Protein AF-X0YH78-F1 (afdb_monomer)

Secondary structure (DSSP, 8-state):
-TTTTS----BTTB-HHHHHHHHHHHHHHHHH-TTS-HHHHHHHTT--HHHHHHHHHHTT---S--SSHHHHHHHHHHHHHHHHHHHHHHHHHHHHH-HHHHHHSHHHHHHHHHTT--HHHHHHHHHHHHHHHHHHHHHHHHHHHHHHHHHHHHHHHHHHT-HHHHHHHHHHHHHHHHHHHHHHHHTT----HHHHHHHHHHHHHHHHTT-

pLDDT: mean 73.13, std 11.39, range [42.78, 92.56]

Mean predicted aligned error: 20.71 Å

Organism: NCBI:txid412755

Radius of gyration: 50.97 Å; Cα contacts (8 Å, |Δi|>4): 89; chains: 1; bounding box: 98×31×134 Å

Structure (mmCIF, N/CA/C/O backbone):
data_AF-X0YH78-F1
#
_entry.id   AF-X0YH78-F1
#
loop_
_atom_site.group_PDB
_atom_site.id
_atom_site.type_symbol
_atom_site.label_atom_id
_atom_site.label_alt_id
_atom_site.label_comp_id
_atom_site.label_asym_id
_atom_site.label_entity_id
_atom_site.label_seq_id
_atom_site.pdbx_PDB_ins_code
_atom_site.Cartn_x
_atom_site.Cartn_y
_atom_site.Cartn_z
_atom_site.occupancy
_atom_site.B_iso_or_equiv
_atom_site.auth_seq_id
_atom_site.auth_comp_id
_atom_site.auth_asym_id
_atom_site.auth_atom_id
_atom_site.pdbx_PDB_model_num
ATOM 1 N N . GLU A 1 1 ? -34.226 14.273 59.275 1.00 50.06 1 GLU A N 1
ATOM 2 C CA . GLU A 1 1 ? -34.618 15.603 58.755 1.00 50.06 1 GLU A CA 1
ATOM 3 C C . GLU A 1 1 ? -35.779 15.576 57.748 1.00 50.06 1 GLU A C 1
ATOM 5 O O . GLU A 1 1 ? -36.871 15.967 58.132 1.00 50.06 1 GLU A O 1
ATOM 10 N N . LYS A 1 2 ? -35.653 15.067 56.505 1.00 58.66 2 LYS A N 1
ATOM 11 C CA . LYS A 1 2 ? -36.768 15.142 55.514 1.00 58.66 2 LYS A CA 1
ATOM 12 C C . LYS A 1 2 ? -38.053 14.369 55.877 1.00 58.66 2 LYS A C 1
ATOM 14 O O . LYS A 1 2 ? -39.136 14.801 55.500 1.00 58.66 2 LYS A O 1
ATOM 19 N N . LEU A 1 3 ? -37.950 13.253 56.608 1.00 60.12 3 LEU A N 1
ATOM 20 C CA . LEU A 1 3 ? -39.109 12.438 57.021 1.00 60.12 3 LEU A CA 1
ATOM 21 C C . LEU A 1 3 ? -39.974 13.113 58.098 1.00 60.12 3 LEU A C 1
ATOM 23 O O . LEU A 1 3 ? -41.192 12.962 58.091 1.00 60.12 3 LEU A O 1
ATOM 27 N N . GLU A 1 4 ? -39.361 13.880 59.000 1.00 59.28 4 GLU A N 1
ATOM 28 C CA . GLU A 1 4 ? -40.056 14.576 60.096 1.00 59.28 4 GLU A CA 1
ATOM 29 C C . GLU A 1 4 ? -40.786 15.834 59.610 1.00 59.28 4 GLU A C 1
ATOM 31 O O . GLU A 1 4 ? -41.803 16.224 60.184 1.00 59.28 4 GLU A O 1
ATOM 36 N N . ALA A 1 5 ? -40.324 16.411 58.496 1.00 59.06 5 ALA A N 1
ATOM 37 C CA . ALA A 1 5 ? -40.968 17.521 57.797 1.00 59.06 5 ALA A CA 1
ATOM 38 C C . ALA A 1 5 ? -42.234 17.108 57.014 1.00 59.06 5 ALA A C 1
ATOM 40 O O . ALA A 1 5 ? -42.943 17.959 56.472 1.00 59.06 5 ALA A O 1
ATOM 41 N N . LEU A 1 6 ? -42.550 15.809 56.932 1.00 63.22 6 LEU A N 1
ATOM 42 C CA . LEU A 1 6 ? -43.770 15.340 56.281 1.00 63.22 6 LEU A CA 1
ATOM 43 C C . LEU A 1 6 ? -44.978 15.612 57.189 1.00 63.22 6 LEU A C 1
ATOM 45 O O . LEU A 1 6 ? -45.118 15.045 58.272 1.00 63.22 6 LEU A O 1
ATOM 49 N N . ASN A 1 7 ? -45.897 16.462 56.725 1.00 64.19 7 ASN A N 1
ATOM 50 C CA . ASN A 1 7 ? -47.145 16.765 57.429 1.00 64.19 7 ASN A CA 1
ATOM 51 C C . ASN A 1 7 ? -48.152 15.598 57.291 1.00 64.19 7 ASN A C 1
ATOM 53 O O . ASN A 1 7 ? -49.093 15.641 56.494 1.00 64.19 7 ASN A O 1
ATOM 57 N N . LEU A 1 8 ? -47.882 14.492 57.994 1.00 65.75 8 LEU A N 1
ATOM 58 C CA . LEU A 1 8 ? -48.647 13.243 57.934 1.00 65.75 8 LEU A CA 1
ATOM 59 C C . LEU A 1 8 ? -50.043 13.425 58.561 1.00 65.75 8 LEU A C 1
ATOM 61 O O . LEU A 1 8 ? -50.168 13.614 59.770 1.00 65.75 8 LEU A O 1
ATOM 65 N N . LYS A 1 9 ? -51.105 13.325 57.750 1.00 63.78 9 LYS A N 1
ATOM 66 C CA . LYS A 1 9 ? -52.501 13.361 58.229 1.00 63.78 9 LYS A CA 1
ATOM 67 C C . LYS A 1 9 ? -52.860 12.086 59.013 1.00 63.78 9 LYS A C 1
ATOM 69 O O . LYS A 1 9 ? -52.227 11.041 58.830 1.00 63.78 9 LYS A O 1
ATOM 74 N N . LYS A 1 10 ? -53.886 12.143 59.878 1.00 58.00 10 LYS A N 1
ATOM 75 C CA . LYS A 1 10 ? -54.489 10.940 60.493 1.00 58.00 10 LYS A CA 1
ATOM 76 C C . LYS A 1 10 ? -54.983 10.004 59.380 1.00 58.00 10 LYS A C 1
ATOM 78 O O . LYS A 1 10 ? -55.577 10.465 58.414 1.00 58.00 10 LYS A O 1
ATOM 83 N N . SER A 1 11 ? -54.669 8.717 59.489 1.00 63.03 11 SER A N 1
ATOM 84 C CA . SER A 1 11 ? -55.048 7.688 58.512 1.00 63.03 11 SER A CA 1
ATOM 85 C C . SER A 1 11 ? -54.974 6.311 59.162 1.00 63.03 11 SER A C 1
ATOM 87 O O . SER A 1 11 ? -54.351 6.163 60.213 1.00 63.03 11 SER A O 1
ATOM 89 N N . GLU A 1 12 ? -55.574 5.325 58.504 1.00 62.84 12 GLU A N 1
ATOM 90 C CA . GLU A 1 12 ? -55.802 3.968 59.019 1.00 62.84 12 GLU A CA 1
ATOM 91 C C . GLU A 1 12 ? -54.522 3.143 59.237 1.00 62.84 12 GLU A C 1
ATOM 93 O O . GLU A 1 12 ? -54.527 2.185 59.997 1.00 62.84 12 GLU A O 1
ATOM 98 N N . TRP A 1 13 ? -53.392 3.531 58.636 1.00 71.19 13 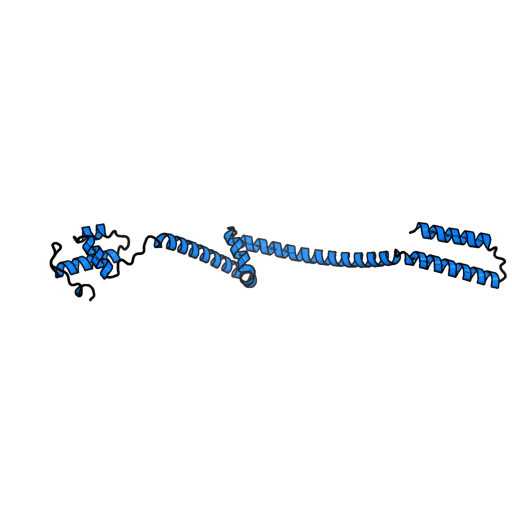TRP A N 1
ATOM 99 C CA . TRP A 1 13 ? -52.148 2.747 58.676 1.00 71.19 13 TRP A CA 1
ATOM 100 C C . TRP A 1 13 ? -51.182 3.100 59.828 1.00 71.19 13 TRP A C 1
ATOM 102 O O . TRP A 1 13 ? -50.058 2.584 59.865 1.00 71.19 13 TRP A O 1
ATOM 112 N N . GLY A 1 14 ? -51.608 3.943 60.782 1.00 68.31 14 GLY A N 1
ATOM 113 C CA . GLY A 1 14 ? -50.912 4.131 62.064 1.00 68.31 14 GLY A CA 1
ATOM 114 C C . GLY A 1 14 ? -51.032 5.519 62.709 1.00 68.31 14 GLY A C 1
ATOM 115 O O . GLY A 1 14 ? -51.695 6.434 62.212 1.00 68.31 14 GLY A O 1
ATOM 116 N N . THR A 1 15 ? -50.330 5.692 63.828 1.00 74.12 15 THR A N 1
ATOM 117 C CA . THR A 1 15 ? -50.052 6.981 64.492 1.00 74.12 15 THR A CA 1
ATOM 118 C C . THR A 1 15 ? -48.883 7.709 63.815 1.00 74.12 15 THR A C 1
ATOM 120 O O . THR A 1 15 ? -48.131 7.116 63.050 1.00 74.12 15 THR A O 1
ATOM 123 N N . LYS A 1 16 ? -48.684 9.011 64.072 1.00 70.00 16 LYS A N 1
ATOM 124 C CA . LYS A 1 16 ? -47.614 9.789 63.409 1.00 70.00 16 LYS A CA 1
ATOM 125 C C . LYS A 1 16 ? -46.219 9.156 63.575 1.00 70.00 16 LYS A C 1
ATOM 127 O O . LYS A 1 16 ? -45.482 9.098 62.599 1.00 70.00 16 LYS A O 1
ATOM 132 N N . ALA A 1 17 ? -45.896 8.646 64.767 1.00 69.31 17 ALA A N 1
ATOM 133 C CA . ALA A 1 17 ? -44.620 7.983 65.050 1.00 69.31 17 ALA A CA 1
ATOM 134 C C . ALA A 1 17 ? -44.455 6.670 64.262 1.00 69.31 17 ALA A C 1
ATOM 136 O O . ALA A 1 17 ? -43.492 6.513 63.517 1.00 69.31 17 ALA A O 1
ATOM 137 N N . THR A 1 18 ? -45.459 5.788 64.314 1.00 78.12 18 THR A N 1
ATOM 138 C CA . THR A 1 18 ? -45.430 4.495 63.601 1.00 78.12 18 THR A CA 1
ATOM 139 C C . THR A 1 18 ? -45.396 4.652 62.078 1.00 78.12 18 THR A C 1
ATOM 141 O O . THR A 1 18 ? -44.804 3.835 61.379 1.00 78.12 18 THR A O 1
ATOM 144 N N . LYS A 1 19 ? -45.966 5.732 61.529 1.00 77.31 19 LYS A N 1
ATOM 145 C CA . LYS A 1 19 ? -45.858 6.046 60.094 1.00 77.31 19 LYS A CA 1
ATOM 146 C C . LYS A 1 19 ? -44.447 6.416 59.665 1.00 77.31 19 LYS A C 1
ATOM 148 O O . LYS A 1 19 ? -44.035 6.041 58.571 1.00 77.31 19 LYS A O 1
ATOM 153 N N . ILE A 1 20 ? -43.736 7.179 60.495 1.00 77.12 20 ILE A N 1
ATOM 154 C CA . ILE A 1 20 ? -42.357 7.588 60.210 1.00 77.12 20 ILE A CA 1
ATOM 155 C C . ILE A 1 20 ? -41.446 6.363 60.239 1.00 77.12 20 ILE A C 1
ATOM 157 O O . ILE A 1 20 ? -40.626 6.216 59.338 1.00 77.12 20 ILE A O 1
ATOM 161 N N . GLU A 1 21 ? -41.636 5.460 61.202 1.00 79.69 21 GLU A N 1
ATOM 162 C CA . GLU A 1 21 ? -40.892 4.196 61.275 1.00 79.69 21 GLU A CA 1
ATOM 163 C C . GLU A 1 21 ? -41.167 3.297 60.070 1.00 79.69 21 GLU A C 1
ATOM 165 O O . GLU A 1 21 ? -40.228 2.877 59.398 1.00 79.69 21 GLU A O 1
ATOM 170 N N . LYS A 1 22 ? -42.441 3.077 59.718 1.00 83.44 22 LYS A N 1
ATOM 171 C CA . LYS A 1 22 ? -42.815 2.282 58.538 1.00 83.44 22 LYS A CA 1
ATOM 172 C C . LYS A 1 22 ? -42.267 2.870 57.235 1.00 83.44 22 LYS A C 1
ATOM 174 O O . LYS A 1 22 ? -41.784 2.129 56.387 1.00 83.44 22 LYS A O 1
ATOM 179 N N . LEU A 1 23 ? -42.314 4.196 57.068 1.00 82.06 23 LEU A N 1
ATOM 180 C CA . LEU A 1 23 ? -41.733 4.865 55.899 1.00 82.06 23 LEU A CA 1
ATOM 181 C C . LEU A 1 23 ? -40.204 4.790 55.894 1.00 82.06 23 LEU A C 1
ATOM 183 O O . LEU A 1 23 ? -39.625 4.634 54.824 1.00 82.06 23 LEU A O 1
ATOM 187 N N . ARG A 1 24 ? -39.545 4.890 57.054 1.00 81.81 24 ARG A N 1
ATOM 188 C CA . ARG A 1 24 ? -38.089 4.733 57.158 1.00 81.81 24 ARG A CA 1
ATOM 189 C C . ARG A 1 24 ? -37.675 3.318 56.757 1.00 81.81 24 ARG A C 1
ATOM 191 O O . ARG A 1 24 ? -36.838 3.190 55.871 1.00 81.81 24 ARG A O 1
ATOM 198 N N . GLY A 1 25 ? -38.331 2.301 57.315 1.00 82.12 25 GLY A N 1
ATOM 199 C CA . GLY A 1 25 ? -38.083 0.899 56.973 1.00 82.12 25 GLY A CA 1
ATOM 200 C C . GLY A 1 25 ? -38.331 0.603 55.494 1.00 82.12 25 GLY A C 1
ATOM 201 O O . GLY A 1 25 ? -37.496 -0.016 54.847 1.00 82.12 25 GLY A O 1
ATOM 202 N N . ALA A 1 26 ? -39.414 1.130 54.913 1.00 83.31 26 ALA A N 1
ATOM 203 C CA . ALA A 1 26 ? -39.688 0.968 53.485 1.00 83.31 26 ALA A CA 1
ATOM 204 C C . ALA A 1 26 ? -38.629 1.638 52.586 1.00 83.31 26 ALA A C 1
ATOM 206 O O . ALA A 1 26 ? -38.323 1.128 51.510 1.00 83.31 26 ALA A O 1
ATOM 207 N N . ILE A 1 27 ? -38.064 2.778 53.005 1.00 80.25 27 ILE A N 1
ATOM 208 C CA . ILE A 1 27 ? -36.995 3.470 52.267 1.00 80.25 27 ILE A CA 1
ATOM 209 C C . ILE A 1 27 ? -35.664 2.724 52.390 1.00 80.25 27 ILE A C 1
ATOM 211 O O . ILE A 1 27 ? -34.946 2.626 51.400 1.00 80.25 27 ILE A O 1
ATOM 215 N N . GLU A 1 28 ? -35.318 2.227 53.577 1.00 79.62 28 GLU A N 1
ATOM 216 C CA . GLU A 1 28 ? -34.109 1.418 53.788 1.00 79.62 28 GLU A CA 1
ATOM 217 C C . GLU A 1 28 ? -34.176 0.124 52.976 1.00 79.62 28 GLU A C 1
ATOM 219 O O . GLU A 1 28 ? -33.271 -0.144 52.190 1.00 79.62 28 GLU A O 1
ATOM 224 N N . TYR A 1 29 ? -35.307 -0.580 53.027 1.00 80.94 29 TYR A N 1
ATOM 225 C CA . TYR A 1 29 ? -35.526 -1.791 52.242 1.00 80.94 29 TYR A CA 1
ATOM 226 C C . TYR A 1 29 ? -35.413 -1.547 50.730 1.00 80.94 29 TYR A C 1
ATOM 228 O O . TYR A 1 29 ? -34.783 -2.323 50.020 1.00 80.94 29 TYR A O 1
ATOM 236 N N . HIS A 1 30 ? -35.959 -0.438 50.222 1.00 78.50 30 HIS A N 1
ATOM 237 C CA . HIS A 1 30 ? -35.821 -0.090 48.805 1.00 78.50 30 HIS A CA 1
ATOM 238 C C . HIS A 1 30 ? -34.384 0.300 48.410 1.00 78.50 30 HIS A C 1
ATOM 240 O O . HIS A 1 30 ? -34.004 0.136 47.256 1.00 78.50 30 HIS A O 1
ATOM 246 N N . LYS A 1 31 ? -33.560 0.805 49.339 1.00 75.81 31 LYS A N 1
ATOM 247 C CA . LYS A 1 31 ? -32.133 1.058 49.072 1.00 75.81 31 LYS A CA 1
ATOM 248 C C . LYS A 1 31 ? -31.316 -0.230 49.012 1.00 75.81 31 LYS A C 1
ATOM 250 O O . LYS A 1 31 ? -30.382 -0.304 48.222 1.00 75.81 31 LYS A O 1
ATOM 255 N N . GLU A 1 32 ? -31.644 -1.204 49.855 1.00 74.50 32 GLU A N 1
ATOM 256 C CA . GLU A 1 32 ? -30.991 -2.519 49.878 1.00 74.50 32 GLU A CA 1
ATOM 257 C C . GLU A 1 32 ? -31.456 -3.408 48.715 1.00 74.50 32 GLU A C 1
ATOM 259 O O . GLU A 1 32 ? -30.680 -4.205 48.188 1.00 74.50 32 GLU A O 1
ATOM 264 N N . HIS A 1 33 ? -32.698 -3.219 48.265 1.00 75.88 33 HIS A N 1
ATOM 265 C CA . HIS A 1 33 ? -33.316 -3.948 47.163 1.00 75.88 33 HIS A CA 1
ATOM 266 C C . HIS A 1 33 ? -33.949 -2.973 46.151 1.00 75.88 33 HIS A C 1
ATOM 268 O O . HIS A 1 33 ? -35.174 -2.797 46.146 1.00 75.88 33 HIS A O 1
ATOM 274 N N . PRO A 1 34 ? -33.140 -2.331 45.283 1.00 68.44 34 PRO A N 1
ATOM 275 C CA . PRO A 1 34 ? -33.638 -1.353 44.311 1.00 68.44 34 PRO A CA 1
ATOM 276 C C . PRO A 1 34 ? -34.631 -1.959 43.307 1.00 68.44 34 PRO A C 1
ATOM 278 O O . PRO A 1 34 ? -35.581 -1.288 42.914 1.00 68.44 34 PRO A O 1
ATOM 281 N N . ASP A 1 35 ? -34.485 -3.250 42.989 1.00 68.44 35 ASP A N 1
ATOM 282 C CA . ASP A 1 35 ? -35.350 -3.975 42.047 1.00 68.44 35 ASP A CA 1
ATOM 283 C C . ASP A 1 35 ? -36.693 -4.430 42.660 1.00 68.44 35 ASP A C 1
ATOM 285 O O . ASP A 1 35 ? -37.550 -4.988 41.968 1.00 68.44 35 ASP A O 1
ATOM 289 N N . ALA A 1 36 ? -36.905 -4.224 43.967 1.00 74.44 36 ALA A N 1
ATOM 290 C CA . ALA A 1 36 ? -38.127 -4.646 44.641 1.00 74.44 36 ALA A CA 1
ATOM 291 C C . ALA A 1 36 ? -39.336 -3.810 44.193 1.00 74.44 36 ALA A C 1
ATOM 293 O O . ALA A 1 36 ? -39.334 -2.575 44.210 1.00 74.44 36 ALA A O 1
ATOM 294 N N . ASN A 1 37 ? -40.424 -4.494 43.836 1.00 81.00 37 ASN A N 1
ATOM 295 C CA . ASN A 1 37 ? -41.641 -3.839 43.380 1.00 81.00 37 ASN A CA 1
ATOM 296 C C . ASN A 1 37 ? -42.293 -3.043 44.524 1.00 81.00 37 ASN A C 1
ATOM 298 O O . ASN A 1 37 ? -42.538 -3.561 45.614 1.00 81.00 37 ASN A O 1
ATOM 302 N N . ILE A 1 38 ? -42.664 -1.788 44.251 1.00 78.75 38 ILE A N 1
ATOM 303 C CA . ILE A 1 38 ? -43.332 -0.886 45.207 1.00 78.75 38 ILE A CA 1
ATOM 304 C C . ILE A 1 38 ? -44.595 -1.529 45.803 1.00 78.75 38 ILE A C 1
ATOM 306 O O . ILE A 1 38 ? -44.935 -1.258 46.954 1.00 78.75 38 ILE A O 1
ATOM 310 N N . LYS A 1 39 ? -45.295 -2.382 45.044 1.00 80.56 39 LYS A N 1
ATOM 311 C CA . LYS A 1 39 ? -46.475 -3.118 45.523 1.00 80.56 39 LYS A CA 1
ATOM 312 C C . LYS A 1 39 ? -46.138 -4.097 46.656 1.00 80.56 39 LYS A C 1
ATOM 314 O O . LYS A 1 39 ? -46.906 -4.206 47.616 1.00 80.56 39 LYS A O 1
ATOM 319 N N . ASP A 1 40 ? -44.996 -4.764 46.565 1.00 82.12 40 ASP A N 1
ATOM 320 C CA . ASP A 1 40 ? -44.570 -5.767 47.540 1.00 82.12 40 ASP A CA 1
ATOM 321 C C . ASP A 1 40 ? -44.055 -5.079 48.809 1.00 82.12 40 ASP A C 1
ATOM 323 O O . ASP A 1 40 ? -44.475 -5.428 49.911 1.00 82.12 40 ASP A O 1
ATOM 327 N N . ILE A 1 41 ? -43.298 -3.986 48.651 1.00 83.62 41 ILE A N 1
ATOM 328 C CA . ILE A 1 41 ? -42.867 -3.120 49.762 1.00 83.62 41 ILE A CA 1
ATOM 329 C C . ILE A 1 41 ? -44.088 -2.536 50.493 1.00 83.62 41 ILE A C 1
ATOM 331 O O . ILE A 1 41 ? -44.176 -2.563 51.720 1.00 83.62 41 ILE A O 1
ATOM 335 N N . ALA A 1 42 ? -45.078 -2.033 49.753 1.00 83.81 42 ALA A N 1
ATOM 336 C CA . ALA A 1 42 ? -46.315 -1.503 50.326 1.00 83.81 42 ALA A CA 1
ATOM 337 C C . ALA A 1 42 ? -47.055 -2.549 51.176 1.00 83.81 42 ALA A C 1
ATOM 339 O O . ALA A 1 42 ? -47.523 -2.239 52.275 1.00 83.81 42 ALA A O 1
ATOM 340 N N . SER A 1 43 ? -47.108 -3.790 50.690 1.00 84.06 43 SER A N 1
ATOM 341 C CA . SER A 1 43 ? -47.752 -4.908 51.384 1.00 84.06 43 SER A CA 1
ATOM 342 C C . SER A 1 43 ? -46.979 -5.317 52.641 1.00 84.06 43 SER A C 1
ATOM 344 O O . SER A 1 43 ? -47.580 -5.476 53.700 1.00 84.06 43 SER A O 1
ATOM 346 N N . GLN A 1 44 ? -45.649 -5.397 52.558 1.00 84.38 44 GLN A N 1
ATOM 347 C CA . GLN A 1 44 ? -44.770 -5.791 53.663 1.00 84.38 44 GLN A CA 1
ATOM 348 C C . GLN A 1 44 ? -44.817 -4.812 54.844 1.00 84.38 44 GLN A C 1
ATOM 350 O O . GLN A 1 44 ? -44.835 -5.230 55.999 1.00 84.38 44 GLN A O 1
ATOM 355 N N . PHE A 1 45 ? -44.879 -3.508 54.567 1.00 84.56 45 PHE A N 1
ATOM 356 C CA . PHE A 1 45 ? -44.911 -2.472 55.607 1.00 84.56 45 PHE A CA 1
ATOM 357 C C . PHE A 1 45 ? -46.338 -2.017 55.975 1.00 84.56 45 PHE A C 1
ATOM 359 O O . PHE A 1 45 ? -46.517 -1.148 56.838 1.00 84.56 45 PHE A O 1
ATOM 366 N N . GLY A 1 46 ? -47.370 -2.595 55.347 1.00 82.31 46 GLY A N 1
ATOM 367 C CA . GLY A 1 46 ? -48.775 -2.262 55.591 1.00 82.31 46 GLY A CA 1
ATOM 368 C C . GLY A 1 46 ? -49.103 -0.797 55.283 1.00 82.31 46 GLY A C 1
ATOM 369 O O . GLY A 1 46 ? -49.818 -0.145 56.048 1.00 82.31 46 GLY A O 1
ATOM 370 N N . ILE A 1 47 ? -48.525 -0.257 54.207 1.00 84.62 47 ILE A N 1
ATOM 371 C CA . ILE A 1 47 ? -48.730 1.118 53.737 1.00 84.62 47 ILE A CA 1
ATOM 372 C C . ILE A 1 47 ? -49.534 1.048 52.434 1.00 84.62 47 ILE A C 1
ATOM 374 O O . ILE A 1 47 ? -49.144 0.310 51.533 1.00 84.62 47 ILE A O 1
ATOM 378 N N . PRO A 1 48 ? -50.610 1.835 52.254 1.00 84.38 48 PRO A N 1
ATOM 379 C CA . PRO A 1 48 ? -51.307 1.884 50.973 1.00 84.38 48 PRO A CA 1
ATOM 380 C C . PRO A 1 48 ? -50.344 2.241 49.832 1.00 84.38 48 PRO A C 1
ATOM 382 O O . PRO A 1 48 ? -49.625 3.238 49.913 1.00 84.38 48 PRO A O 1
ATOM 385 N N . GLN A 1 49 ? -50.348 1.464 48.747 1.00 82.94 49 GLN A N 1
ATOM 386 C CA . GLN A 1 49 ? -49.405 1.617 47.628 1.00 82.94 49 GLN A CA 1
ATOM 387 C C . GLN A 1 49 ? -49.369 3.048 47.063 1.00 82.94 49 GLN A C 1
ATOM 389 O O . GLN A 1 49 ? -48.297 3.601 46.817 1.00 82.94 49 GLN A O 1
ATOM 394 N N . SER A 1 50 ? -50.537 3.678 46.909 1.00 80.44 50 SER A N 1
ATOM 395 C CA . SER A 1 50 ? -50.671 5.068 46.448 1.00 80.44 50 SER A CA 1
ATOM 396 C C . SER A 1 50 ? -49.977 6.066 47.380 1.00 80.44 50 SER A C 1
ATOM 398 O O . SER A 1 50 ? -49.382 7.046 46.933 1.00 80.44 50 SER A O 1
ATOM 400 N N . THR A 1 51 ? -50.009 5.787 48.683 1.00 82.38 51 THR A N 1
ATOM 401 C CA . THR A 1 51 ? -49.381 6.597 49.727 1.00 82.38 51 THR A CA 1
ATOM 402 C C . THR A 1 51 ? -47.868 6.413 49.705 1.00 82.38 51 THR A C 1
ATOM 404 O O . THR A 1 51 ? -47.135 7.402 49.722 1.00 82.38 51 THR A O 1
ATOM 407 N N . LEU A 1 52 ? -47.391 5.169 49.596 1.00 83.62 52 LEU A N 1
ATOM 408 C CA . LEU A 1 52 ? -45.963 4.872 49.498 1.00 83.62 52 LEU A CA 1
ATOM 409 C C . LEU A 1 52 ? -45.342 5.517 48.250 1.00 83.62 52 LEU A C 1
ATOM 411 O O . LEU A 1 52 ? -44.342 6.222 48.355 1.00 83.62 52 LEU A O 1
ATOM 415 N N . SER A 1 53 ? -45.994 5.375 47.092 1.00 82.44 53 SER A N 1
ATOM 416 C CA . SER A 1 53 ? -45.563 5.991 45.832 1.00 82.44 53 SER A CA 1
ATOM 417 C C . SER A 1 53 ? -45.513 7.523 45.920 1.00 82.44 53 SER A C 1
ATOM 419 O O . SER A 1 53 ? -44.528 8.138 45.507 1.00 82.44 53 SER A O 1
ATOM 421 N N . LEU A 1 54 ? -46.517 8.162 46.536 1.00 81.75 54 LEU A N 1
ATOM 422 C CA . LEU A 1 54 ? -46.519 9.611 46.756 1.00 81.75 54 LEU A CA 1
ATOM 423 C C . LEU A 1 54 ? -45.327 10.065 47.612 1.00 81.75 54 LEU A C 1
ATOM 425 O O . LEU A 1 54 ? -44.676 11.058 47.278 1.00 81.75 54 LEU A O 1
ATOM 429 N N . TYR A 1 55 ? -45.039 9.368 48.714 1.00 80.75 55 TYR A N 1
ATOM 430 C CA . TYR A 1 55 ? -43.932 9.732 49.600 1.00 80.75 55 TYR A CA 1
ATOM 431 C C . TYR A 1 55 ? -42.572 9.442 48.974 1.00 80.75 55 TYR A C 1
ATOM 433 O O . TYR A 1 55 ? -41.684 10.285 49.070 1.00 80.75 55 TYR A O 1
ATOM 441 N N . PHE A 1 56 ? -42.419 8.334 48.255 1.00 80.38 56 PHE A N 1
ATOM 442 C CA . PHE A 1 56 ? -41.195 8.039 47.513 1.00 80.38 56 PHE A CA 1
ATOM 443 C C . PHE A 1 56 ? -40.941 9.085 46.418 1.00 80.38 56 PHE A C 1
ATOM 445 O O . PHE A 1 56 ? -39.813 9.551 46.260 1.00 80.38 56 PHE A O 1
ATOM 452 N N . LYS A 1 57 ? -41.989 9.557 45.729 1.00 77.50 57 LYS A N 1
ATOM 453 C CA . LYS A 1 57 ? -41.895 10.672 44.774 1.00 77.50 57 LYS A CA 1
ATOM 454 C C . LYS A 1 57 ? -41.492 11.986 45.453 1.00 77.50 57 LYS A C 1
ATOM 456 O O . LYS A 1 57 ? -40.597 12.670 44.968 1.00 77.50 57 LYS A O 1
ATOM 461 N N . LYS A 1 58 ? -42.098 12.330 46.597 1.00 75.81 58 LYS A N 1
ATOM 462 C CA . LYS A 1 58 ? -41.738 13.532 47.381 1.00 75.81 58 LYS A CA 1
ATOM 463 C C . LYS A 1 58 ? -40.314 13.484 47.936 1.00 75.81 58 LYS A C 1
ATOM 465 O O . LYS A 1 58 ? -39.679 14.524 48.071 1.00 75.81 58 LYS A O 1
ATOM 470 N N . MET A 1 59 ? -39.816 12.290 48.239 1.00 71.81 59 MET A N 1
ATOM 471 C CA . MET A 1 59 ? -38.445 12.057 48.693 1.00 71.81 59 MET A CA 1
ATOM 472 C C . MET A 1 59 ? -37.438 11.985 47.534 1.00 71.81 59 MET A C 1
ATOM 474 O O . MET A 1 59 ? -36.241 11.888 47.788 1.00 71.81 59 MET A O 1
ATOM 478 N N . GLY A 1 60 ? -37.898 12.068 46.277 1.00 66.31 60 GLY A N 1
ATOM 479 C CA . GLY A 1 60 ? -37.050 12.012 45.083 1.00 66.31 60 GLY A CA 1
ATOM 480 C C . GLY A 1 60 ? -36.511 10.617 44.756 1.00 66.31 60 GLY A C 1
ATOM 481 O O . GLY A 1 60 ? -35.583 10.511 43.964 1.00 66.31 60 GLY A O 1
ATOM 482 N N . ILE A 1 61 ? -37.080 9.574 45.363 1.00 71.19 61 ILE A N 1
ATOM 483 C CA . ILE A 1 61 ? -36.686 8.168 45.196 1.00 71.19 61 ILE A CA 1
ATOM 484 C C . ILE A 1 61 ? -37.212 7.635 43.859 1.00 71.19 61 ILE A C 1
ATOM 486 O O . ILE A 1 61 ? -36.489 6.986 43.119 1.00 71.19 61 ILE A O 1
ATOM 490 N N . ILE A 1 62 ? -38.442 8.008 43.488 1.00 61.62 62 ILE A N 1
ATOM 491 C CA . ILE A 1 62 ? -38.995 7.716 42.160 1.00 61.62 62 ILE A CA 1
ATOM 492 C C . ILE A 1 62 ? -38.609 8.869 41.226 1.00 61.62 62 ILE A C 1
ATOM 494 O O . ILE A 1 62 ? -39.424 9.740 40.912 1.00 61.62 62 ILE A O 1
ATOM 498 N N . ARG A 1 63 ? -37.343 8.920 40.806 1.00 45.78 63 ARG A N 1
ATOM 499 C CA . ARG A 1 63 ? -37.002 9.553 39.527 1.00 45.78 63 ARG A CA 1
ATOM 500 C C . ARG A 1 63 ? -37.308 8.515 38.459 1.00 45.78 63 ARG A C 1
ATOM 502 O O . ARG A 1 63 ? -36.782 7.415 38.510 1.00 45.78 63 ARG A O 1
ATOM 509 N N . GLY A 1 64 ? -38.224 8.830 37.548 1.00 45.31 64 GLY A N 1
ATOM 510 C CA . GLY A 1 64 ? -38.573 7.920 36.464 1.00 45.31 64 GLY A CA 1
ATOM 511 C C . GLY A 1 64 ? -37.344 7.594 35.620 1.00 45.31 64 GLY A C 1
ATOM 512 O O . GLY A 1 64 ? -36.915 8.444 34.853 1.00 45.31 64 GLY A O 1
ATOM 513 N N . GLN A 1 65 ? -36.791 6.394 35.790 1.00 48.84 65 GLN A N 1
ATOM 514 C CA . GLN A 1 65 ? -35.806 5.746 34.925 1.00 48.84 65 GLN A CA 1
ATOM 515 C C . GLN A 1 65 ? -35.526 4.352 35.495 1.00 48.84 65 GLN A C 1
ATOM 517 O O . GLN A 1 65 ? -34.935 4.280 36.558 1.00 48.84 65 GLN A O 1
ATOM 522 N N . GLU A 1 66 ? -35.941 3.277 34.806 1.00 42.97 66 GLU A N 1
ATOM 523 C CA . GLU A 1 66 ? -35.274 1.953 34.874 1.00 42.97 66 GLU A CA 1
ATOM 524 C C . GLU A 1 66 ? -35.833 0.917 33.871 1.00 42.97 66 GLU A C 1
ATOM 526 O O . GLU A 1 66 ? -35.929 -0.270 34.140 1.00 42.97 66 GLU A O 1
ATOM 531 N N . LYS A 1 67 ? -36.181 1.342 32.649 1.00 43.56 67 LYS A N 1
ATOM 532 C CA . LYS A 1 67 ? -36.223 0.417 31.491 1.00 43.56 67 LYS A CA 1
ATOM 533 C C . LYS A 1 67 ? -35.145 0.697 30.444 1.00 43.56 67 LYS A C 1
ATOM 535 O O . LYS A 1 67 ? -35.035 -0.026 29.465 1.00 43.56 67 LYS A O 1
ATOM 540 N N . ILE A 1 68 ? -34.332 1.726 30.678 1.00 42.78 68 ILE A N 1
ATOM 541 C CA . ILE A 1 68 ? -33.215 2.124 29.811 1.00 42.78 68 ILE A CA 1
ATOM 542 C C . ILE A 1 68 ? -31.867 1.601 30.376 1.00 42.78 68 ILE A C 1
ATOM 544 O O . ILE A 1 68 ? -30.918 1.395 29.632 1.00 42.78 68 ILE A O 1
ATOM 548 N N . SER A 1 69 ? -31.819 1.243 31.668 1.00 54.09 69 SER A N 1
ATOM 549 C CA . SER A 1 69 ? -30.601 0.889 32.422 1.00 54.09 69 SER A CA 1
ATOM 550 C C . SER A 1 69 ? -29.977 -0.462 32.048 1.00 54.09 69 SER A C 1
ATOM 552 O O . SER A 1 69 ? -28.761 -0.550 31.961 1.00 54.09 69 SER A O 1
ATOM 554 N N . GLU A 1 70 ? -30.751 -1.522 31.793 1.00 51.47 70 GLU A N 1
ATOM 555 C CA . GLU A 1 70 ? -30.153 -2.829 31.465 1.00 51.47 70 GLU A CA 1
ATOM 556 C C . GLU A 1 70 ? -29.592 -2.881 30.048 1.00 51.47 70 GLU A C 1
ATOM 558 O O . GLU A 1 70 ? -28.471 -3.343 29.860 1.00 51.47 70 GLU A O 1
ATOM 563 N N . ALA A 1 71 ? -30.323 -2.356 29.062 1.00 46.56 71 ALA A N 1
ATOM 564 C CA . ALA A 1 71 ? -29.826 -2.280 27.694 1.00 46.56 71 ALA A CA 1
ATOM 565 C C . ALA A 1 71 ? -28.586 -1.377 27.613 1.00 46.56 71 ALA A C 1
ATOM 567 O O . ALA A 1 71 ? -27.584 -1.787 27.037 1.00 46.56 71 ALA A O 1
ATOM 568 N N . GLU A 1 72 ? -28.599 -0.205 28.258 1.00 49.53 72 GLU A N 1
ATOM 569 C CA . GLU A 1 72 ? -27.418 0.663 28.318 1.00 49.53 72 GLU A CA 1
ATOM 570 C C . GLU A 1 72 ? -26.271 0.034 29.109 1.00 49.53 72 GLU A C 1
ATOM 572 O O . GLU A 1 72 ? -25.145 0.097 28.642 1.00 49.53 72 GLU A O 1
ATOM 577 N N . LYS A 1 73 ? -26.511 -0.652 30.235 1.00 56.50 73 LYS A N 1
ATOM 578 C CA . LYS A 1 73 ? -25.449 -1.359 30.977 1.00 56.50 73 LYS A CA 1
ATOM 579 C C . LYS A 1 73 ? -24.871 -2.536 30.196 1.00 56.50 73 LYS A C 1
ATOM 581 O O . LYS A 1 73 ? -23.684 -2.816 30.334 1.00 56.50 73 LYS A O 1
ATOM 586 N N . VAL A 1 74 ? -25.677 -3.243 29.404 1.00 57.12 74 VAL A N 1
ATOM 587 C CA . VAL A 1 74 ? -25.213 -4.332 28.529 1.00 57.12 74 VAL A CA 1
ATOM 588 C C . VAL A 1 74 ? -24.421 -3.763 27.354 1.00 57.12 74 VAL A C 1
ATOM 590 O O . VAL A 1 74 ? -23.335 -4.262 27.075 1.00 57.12 74 VAL A O 1
ATOM 593 N N . ILE A 1 75 ? -24.897 -2.680 26.732 1.00 55.19 75 ILE A N 1
ATOM 594 C CA . ILE A 1 75 ? -24.176 -1.958 25.675 1.00 55.19 75 ILE A CA 1
ATOM 595 C C . ILE A 1 75 ? -22.872 -1.367 26.223 1.00 55.19 75 ILE A C 1
ATOM 597 O O . ILE A 1 75 ? -21.834 -1.486 25.586 1.00 55.19 75 ILE A O 1
ATOM 601 N N . GLU A 1 76 ? -22.881 -0.793 27.424 1.00 55.47 76 GLU A N 1
ATOM 602 C CA . GLU A 1 76 ? -21.709 -0.201 28.068 1.00 55.47 76 GLU A CA 1
ATOM 603 C C . GLU A 1 76 ? -20.711 -1.273 28.519 1.00 55.47 76 GLU A C 1
ATOM 605 O O . GLU A 1 76 ? -19.509 -1.088 28.349 1.00 55.47 76 GLU A O 1
ATOM 610 N N . LYS A 1 77 ? -21.166 -2.421 29.042 1.00 60.38 77 LYS A N 1
ATOM 611 C CA . LYS A 1 77 ? -20.290 -3.568 29.340 1.00 60.38 77 LYS A CA 1
ATOM 612 C C . LYS A 1 77 ? -19.701 -4.179 28.072 1.00 60.38 77 LYS A C 1
ATOM 614 O O . LYS A 1 77 ? -18.522 -4.516 28.084 1.00 60.38 77 LYS A O 1
ATOM 619 N N . ALA A 1 78 ? -20.479 -4.296 26.997 1.00 57.31 78 ALA A N 1
ATOM 620 C CA . ALA A 1 78 ? -19.990 -4.768 25.705 1.00 57.31 78 ALA A CA 1
ATOM 621 C C . ALA A 1 78 ? -18.971 -3.785 25.106 1.00 57.31 78 ALA A C 1
ATOM 623 O O . ALA A 1 78 ? -17.878 -4.197 24.733 1.00 57.31 78 ALA A O 1
ATOM 624 N N . ALA A 1 79 ? -19.265 -2.483 25.130 1.00 59.22 79 ALA A N 1
ATOM 625 C CA . ALA A 1 79 ? -18.362 -1.433 24.666 1.00 59.22 79 ALA A CA 1
ATOM 626 C C . ALA A 1 79 ? -17.078 -1.353 25.507 1.00 59.22 79 ALA A C 1
ATOM 628 O O . ALA A 1 79 ? -15.989 -1.195 24.961 1.00 59.22 79 ALA A O 1
ATOM 629 N N . LYS A 1 80 ? -17.177 -1.507 26.834 1.00 66.44 80 LYS A N 1
ATOM 630 C CA . LYS A 1 80 ? -16.013 -1.599 27.727 1.00 66.44 80 LYS A CA 1
ATOM 631 C C . LYS A 1 80 ? -15.205 -2.868 27.465 1.00 66.44 80 LYS A C 1
ATOM 633 O O . LYS A 1 80 ? -13.985 -2.789 27.431 1.00 66.44 80 LYS A O 1
ATOM 638 N N . GLY A 1 81 ? -15.858 -4.009 27.244 1.00 67.00 81 GLY A N 1
ATOM 639 C CA . GLY A 1 81 ? -15.198 -5.269 26.895 1.00 67.00 81 GLY A CA 1
ATOM 640 C C . GLY A 1 81 ? -14.437 -5.185 25.570 1.00 67.00 81 GLY A C 1
ATOM 641 O O . GLY A 1 81 ? -13.270 -5.563 25.511 1.00 67.00 81 GLY A O 1
ATOM 642 N N . GLU A 1 82 ? -15.051 -4.612 24.533 1.00 64.62 82 GLU A N 1
ATOM 643 C CA . GLU A 1 82 ? -14.387 -4.346 23.251 1.00 64.62 82 GLU A CA 1
ATOM 644 C C . GLU A 1 82 ? -13.229 -3.354 23.399 1.00 64.62 82 GLU A C 1
ATOM 646 O O . GLU A 1 82 ? -12.155 -3.578 22.844 1.00 64.62 82 GLU A O 1
ATOM 651 N N . ALA A 1 83 ? -13.401 -2.281 24.176 1.00 67.19 83 ALA A N 1
ATOM 652 C CA . ALA A 1 83 ? -12.338 -1.310 24.425 1.00 67.19 83 ALA A CA 1
ATOM 653 C C . ALA A 1 83 ? -11.144 -1.927 25.173 1.00 67.19 83 ALA A C 1
ATOM 655 O O . ALA A 1 83 ? -9.999 -1.612 24.851 1.00 67.19 83 ALA A O 1
ATOM 656 N N . ILE A 1 84 ? -11.396 -2.825 26.130 1.00 69.44 84 ILE A N 1
ATOM 657 C CA . ILE A 1 84 ? -10.354 -3.568 26.852 1.00 69.44 84 ILE A CA 1
ATOM 658 C C . ILE A 1 84 ? -9.611 -4.506 25.894 1.00 69.44 84 ILE A C 1
ATOM 660 O O . ILE A 1 84 ? -8.387 -4.448 25.834 1.00 69.44 84 ILE A O 1
ATOM 664 N N . LEU A 1 85 ? -10.326 -5.287 25.077 1.00 68.94 85 LEU A N 1
ATOM 665 C CA . LEU A 1 85 ? -9.726 -6.165 24.061 1.00 68.94 85 LEU A CA 1
ATOM 666 C C . LEU A 1 85 ? -8.878 -5.391 23.042 1.00 68.94 85 LEU A C 1
ATOM 668 O O . LEU A 1 85 ? -7.795 -5.835 22.659 1.00 68.94 85 LEU A O 1
ATOM 672 N N . LEU A 1 86 ? -9.340 -4.213 22.616 1.00 66.69 86 LEU A N 1
ATOM 673 C CA . LEU A 1 86 ? -8.584 -3.328 21.729 1.00 66.69 86 LEU A CA 1
ATOM 674 C C . LEU A 1 86 ? -7.333 -2.761 22.411 1.00 66.69 86 LEU A C 1
ATOM 676 O O . LEU A 1 86 ? -6.273 -2.709 21.786 1.00 66.69 86 LEU A O 1
ATOM 680 N N . ALA A 1 87 ? -7.435 -2.357 23.678 1.00 66.88 87 ALA A N 1
ATOM 681 C CA . ALA A 1 87 ? -6.313 -1.833 24.451 1.00 66.88 87 ALA A CA 1
ATOM 682 C C . ALA A 1 87 ? -5.248 -2.909 24.718 1.00 66.88 87 ALA A C 1
ATOM 684 O O . ALA A 1 87 ? -4.059 -2.655 24.531 1.00 66.88 87 ALA A O 1
ATOM 685 N N . GLU A 1 88 ? -5.661 -4.122 25.085 1.00 68.62 88 GLU A N 1
ATOM 686 C CA . GLU A 1 88 ? -4.773 -5.279 25.235 1.00 68.62 88 GLU A CA 1
ATOM 687 C C . GLU A 1 88 ? -4.127 -5.660 23.900 1.00 68.62 88 GLU A C 1
ATOM 689 O O . GLU A 1 88 ? -2.924 -5.927 23.840 1.00 68.62 88 GLU A O 1
ATOM 694 N N . GLY A 1 89 ? -4.900 -5.617 22.812 1.00 64.69 89 GLY A N 1
ATOM 695 C CA . GLY A 1 89 ? -4.409 -5.862 21.463 1.00 64.69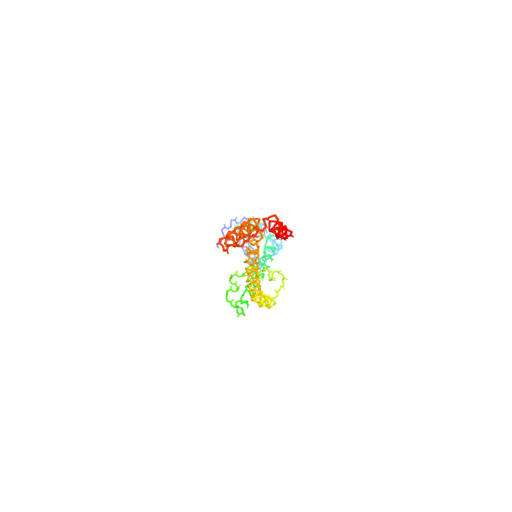 89 GLY A CA 1
ATOM 696 C C . GLY A 1 89 ? -3.312 -4.879 21.047 1.00 64.69 89 GLY A C 1
ATOM 697 O O . GLY A 1 89 ? -2.230 -5.289 20.630 1.00 64.69 89 GLY A O 1
ATOM 698 N N . LEU A 1 90 ? -3.558 -3.579 21.222 1.00 62.59 90 LEU A N 1
ATOM 699 C CA . LEU A 1 90 ? -2.591 -2.515 20.933 1.00 62.59 90 LEU A CA 1
ATOM 700 C C . LEU A 1 90 ? -1.357 -2.584 21.840 1.00 62.59 90 LEU A C 1
ATOM 702 O O . LEU A 1 90 ? -0.239 -2.442 21.347 1.00 62.59 90 LEU A O 1
ATOM 706 N N . SER A 1 91 ? -1.541 -2.847 23.135 1.00 63.38 91 SER A N 1
ATOM 707 C CA . SER A 1 91 ? -0.444 -3.008 24.097 1.00 63.38 91 SER A CA 1
ATOM 708 C C . SER A 1 91 ? 0.475 -4.173 23.712 1.00 63.38 91 SER A C 1
ATOM 710 O O . SER A 1 91 ? 1.694 -4.018 23.654 1.00 63.38 91 SER A O 1
ATOM 712 N N . ASN A 1 92 ? -0.093 -5.319 23.325 1.00 65.12 92 ASN A N 1
ATOM 713 C CA . ASN A 1 92 ? 0.689 -6.469 22.866 1.00 65.12 92 ASN A CA 1
ATOM 714 C C . ASN A 1 92 ? 1.477 -6.179 21.579 1.00 65.12 92 ASN A C 1
ATOM 716 O O . ASN A 1 92 ? 2.607 -6.651 21.437 1.00 65.12 92 ASN A O 1
ATOM 720 N N . ILE A 1 93 ? 0.926 -5.380 20.660 1.00 59.47 93 ILE A N 1
ATOM 721 C CA . ILE A 1 93 ? 1.640 -4.940 19.450 1.00 59.47 93 ILE A CA 1
ATOM 722 C C . ILE A 1 93 ? 2.763 -3.967 19.805 1.00 59.47 93 ILE A C 1
ATOM 724 O O . ILE A 1 93 ? 3.868 -4.117 19.288 1.00 59.47 93 ILE A O 1
ATOM 728 N N . MET A 1 94 ? 2.527 -3.021 20.720 1.00 59.59 94 MET A N 1
ATOM 729 C CA . MET A 1 94 ? 3.573 -2.116 21.212 1.00 59.59 94 MET A CA 1
ATOM 730 C C . MET A 1 94 ? 4.753 -2.886 21.807 1.00 59.59 94 MET A C 1
ATOM 732 O O . MET A 1 94 ? 5.900 -2.576 21.493 1.00 59.59 94 MET A O 1
ATOM 736 N N . VAL A 1 95 ? 4.475 -3.899 22.633 1.00 61.56 95 VAL A N 1
ATOM 737 C CA . VAL A 1 95 ? 5.503 -4.709 23.302 1.00 61.56 95 VAL A CA 1
ATOM 738 C C . VAL A 1 95 ? 6.267 -5.596 22.315 1.00 61.56 95 VAL A C 1
ATOM 740 O O . VAL A 1 95 ? 7.480 -5.734 22.445 1.00 61.56 95 VAL A O 1
ATOM 743 N N . ARG A 1 96 ? 5.591 -6.202 21.328 1.00 59.78 96 ARG A N 1
ATOM 744 C CA . ARG A 1 96 ? 6.215 -7.184 20.419 1.00 59.78 96 ARG A CA 1
ATOM 745 C C . ARG A 1 96 ? 6.784 -6.606 19.128 1.00 59.78 96 ARG A C 1
ATOM 747 O O . ARG A 1 96 ? 7.708 -7.189 18.572 1.00 59.78 96 ARG A O 1
ATOM 754 N N . SER A 1 97 ? 6.224 -5.514 18.624 1.00 57.56 97 SER A N 1
ATOM 755 C CA . SER A 1 97 ? 6.527 -4.984 17.287 1.00 57.56 97 SER A CA 1
ATOM 756 C C . SER A 1 97 ? 6.960 -3.514 17.304 1.00 57.56 97 SER A C 1
ATOM 758 O O . SER A 1 97 ? 7.337 -2.975 16.267 1.00 57.56 97 SER A O 1
ATOM 760 N N . GLY A 1 98 ? 6.977 -2.882 18.481 1.00 59.50 98 GLY A N 1
ATOM 761 C CA . GLY A 1 98 ? 7.439 -1.512 18.686 1.00 59.50 98 GLY A CA 1
ATOM 762 C C . GLY A 1 98 ? 6.310 -0.480 18.673 1.00 59.50 98 GLY A C 1
ATOM 763 O O . GLY A 1 98 ? 5.228 -0.701 18.125 1.00 59.50 98 GLY A O 1
ATOM 764 N N . SER A 1 99 ? 6.569 0.679 19.290 1.00 54.81 99 SER A N 1
ATOM 765 C CA . SER A 1 99 ? 5.564 1.734 19.487 1.00 54.81 99 SER A CA 1
ATOM 766 C C . SER A 1 99 ? 4.994 2.271 18.174 1.00 54.81 99 SER A C 1
ATOM 768 O O . SER A 1 99 ? 3.789 2.487 18.094 1.00 54.81 99 SER A O 1
ATOM 770 N N . ILE A 1 100 ? 5.836 2.403 17.141 1.00 60.59 100 ILE A N 1
ATOM 771 C CA . ILE A 1 100 ? 5.500 3.020 15.849 1.00 60.59 100 ILE A CA 1
ATOM 772 C C . ILE A 1 100 ? 4.332 2.299 15.169 1.00 60.59 100 ILE A C 1
ATOM 774 O O . ILE A 1 100 ? 3.386 2.949 14.727 1.00 60.59 100 ILE A O 1
ATOM 778 N N . ILE A 1 101 ? 4.345 0.960 15.146 1.00 60.31 101 ILE A N 1
ATOM 779 C CA . ILE A 1 101 ? 3.297 0.170 14.484 1.00 60.31 101 ILE A CA 1
ATOM 780 C C . ILE A 1 101 ? 1.945 0.367 15.180 1.00 60.31 101 ILE A C 1
ATOM 782 O O . ILE A 1 101 ? 0.923 0.549 14.520 1.00 60.31 101 ILE A O 1
ATOM 786 N N . ALA A 1 102 ? 1.932 0.387 16.512 1.00 58.44 102 ALA A N 1
ATOM 787 C CA . ALA A 1 102 ? 0.704 0.572 17.278 1.00 58.44 102 ALA A CA 1
ATOM 788 C C . ALA A 1 102 ? 0.150 2.003 17.188 1.00 58.44 102 ALA A C 1
ATOM 790 O O . ALA A 1 102 ? -1.068 2.182 17.204 1.00 58.44 102 ALA A O 1
ATOM 791 N N . THR A 1 103 ? 1.014 3.018 17.088 1.00 60.00 103 THR A N 1
ATOM 792 C CA . THR A 1 103 ? 0.587 4.421 16.993 1.00 60.00 103 THR A CA 1
ATOM 793 C C . THR A 1 103 ? 0.161 4.823 15.589 1.00 60.00 103 THR A C 1
ATOM 795 O O . THR A 1 103 ? -0.890 5.440 15.437 1.00 60.00 103 THR A O 1
ATOM 798 N N . GLU A 1 104 ? 0.930 4.473 14.558 1.00 63.56 104 GLU A N 1
ATOM 799 C CA . GLU A 1 104 ? 0.650 4.919 13.186 1.00 63.56 104 GLU A CA 1
ATOM 800 C C . GLU A 1 104 ? -0.414 4.058 12.499 1.00 63.56 104 GLU A C 1
ATOM 802 O O . GLU A 1 104 ? -1.204 4.564 11.703 1.00 63.56 104 GLU A O 1
ATOM 807 N N . PHE A 1 105 ? -0.501 2.771 12.848 1.00 66.31 105 PHE A N 1
ATOM 808 C CA . PHE A 1 105 ? -1.415 1.819 12.209 1.00 66.31 105 PHE A CA 1
ATOM 809 C C . PHE A 1 105 ? -2.537 1.338 13.138 1.00 66.31 105 PHE A C 1
ATOM 811 O O . PHE A 1 105 ? -3.168 0.315 12.868 1.00 66.31 105 PHE A O 1
ATOM 818 N N . SER A 1 106 ? -2.852 2.100 14.194 1.00 67.00 106 SER A N 1
ATOM 819 C CA . SER A 1 106 ? -3.966 1.818 15.117 1.00 67.00 106 SER A CA 1
ATOM 820 C C . SER A 1 106 ? -5.293 1.470 14.411 1.00 67.00 106 SER A C 1
ATOM 822 O O . SER A 1 106 ? -5.917 0.478 14.793 1.00 67.00 106 SER A O 1
ATOM 824 N N . PRO A 1 107 ? -5.716 2.159 13.325 1.00 74.19 107 PRO A N 1
ATOM 825 C CA . PRO A 1 107 ? -6.942 1.796 12.603 1.00 74.19 107 PRO A CA 1
ATOM 826 C C . PRO A 1 107 ? -6.898 0.394 11.977 1.00 74.19 107 PRO A C 1
ATOM 828 O O . PRO A 1 107 ? -7.903 -0.313 11.932 1.00 74.19 107 PRO A O 1
ATOM 831 N N . LEU A 1 108 ? -5.720 -0.021 11.509 1.00 70.31 108 LEU A N 1
ATOM 832 C CA . LEU A 1 108 ? -5.489 -1.302 10.842 1.00 70.31 108 LEU A CA 1
ATOM 833 C C . LEU A 1 108 ? -5.483 -2.450 11.861 1.00 70.31 108 LEU A C 1
ATOM 835 O O . LEU A 1 108 ? -6.070 -3.505 11.622 1.00 70.31 108 LEU A O 1
ATOM 839 N N . VAL A 1 109 ? -4.914 -2.196 13.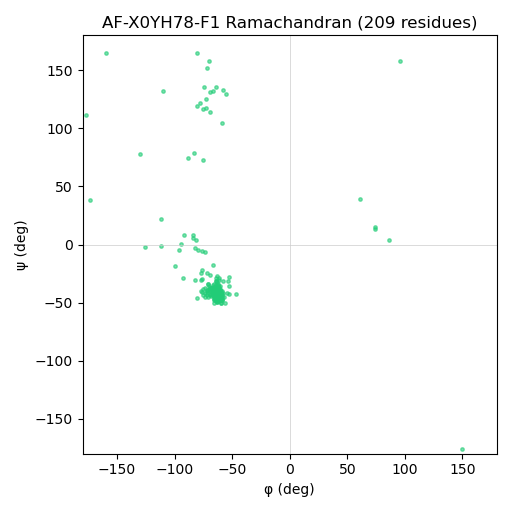042 1.00 69.69 109 VAL A N 1
ATOM 840 C CA . VAL A 1 109 ? -4.983 -3.089 14.206 1.00 69.69 109 VAL A CA 1
ATOM 841 C C . VAL A 1 109 ? -6.426 -3.270 14.674 1.00 69.69 109 VAL A C 1
ATOM 843 O O . VAL A 1 109 ? -6.882 -4.396 14.860 1.00 69.69 109 VAL A O 1
ATOM 846 N N . GLN A 1 110 ? -7.174 -2.175 14.823 1.00 69.50 110 GLN A N 1
ATOM 847 C CA . GLN A 1 110 ? -8.582 -2.222 15.225 1.00 69.50 110 GLN A CA 1
ATOM 848 C C . GLN A 1 110 ? -9.434 -3.013 14.226 1.00 69.50 110 GLN A C 1
ATOM 850 O O . GLN A 1 110 ? -10.310 -3.776 14.630 1.00 69.50 110 GLN A O 1
ATOM 855 N N . TYR A 1 111 ? -9.168 -2.867 12.927 1.00 76.12 111 TYR A N 1
ATOM 856 C CA . TYR A 1 111 ? -9.823 -3.657 11.887 1.00 76.12 111 TYR A CA 1
ATOM 857 C C . TYR A 1 111 ? -9.503 -5.154 12.008 1.00 76.12 111 TYR A C 1
ATOM 859 O O . TYR A 1 111 ? -10.414 -5.978 11.958 1.00 76.12 111 TYR A O 1
ATOM 867 N N . ALA A 1 112 ? -8.236 -5.514 12.233 1.00 72.25 112 ALA A N 1
ATOM 868 C CA . ALA A 1 112 ? -7.822 -6.906 12.401 1.00 72.25 112 ALA A CA 1
ATOM 869 C C . ALA A 1 112 ? -8.458 -7.562 13.640 1.00 72.25 112 ALA A C 1
ATOM 871 O O . ALA A 1 112 ? -8.951 -8.688 13.554 1.00 72.25 112 ALA A O 1
ATOM 872 N N . ILE A 1 113 ? -8.528 -6.837 14.762 1.00 71.62 113 ILE A N 1
ATOM 873 C CA . ILE A 1 113 ? -9.179 -7.314 15.991 1.00 71.62 113 ILE A CA 1
ATOM 874 C C . ILE A 1 113 ? -10.687 -7.499 15.770 1.00 71.62 113 ILE A C 1
ATOM 876 O O . ILE A 1 113 ? -11.242 -8.518 16.176 1.00 71.62 113 ILE A O 1
ATOM 880 N N . LYS A 1 114 ? -11.352 -6.583 15.050 1.00 76.69 114 LYS A N 1
ATOM 881 C CA . LYS A 1 114 ? -12.774 -6.725 14.677 1.00 76.69 114 LYS A CA 1
ATOM 882 C C . LYS A 1 114 ? -13.053 -7.929 13.779 1.00 76.69 114 LYS A C 1
ATOM 884 O O . LYS A 1 114 ? -14.154 -8.466 13.812 1.00 76.69 114 LYS A O 1
ATOM 889 N N . GLN A 1 115 ? -12.074 -8.369 12.994 1.00 77.12 115 GLN A N 1
ATOM 890 C CA . GLN A 1 115 ? -12.164 -9.603 12.209 1.00 77.12 115 GLN A CA 1
ATOM 891 C C . GLN A 1 115 ? -11.855 -10.872 13.019 1.00 77.12 115 GLN A C 1
ATOM 893 O O . GLN A 1 115 ? -11.821 -11.962 12.453 1.00 77.12 115 GLN A O 1
ATOM 898 N N . GLY A 1 116 ? -11.615 -10.755 14.329 1.00 73.62 116 GLY A N 1
ATOM 899 C CA . GLY A 1 116 ? -11.277 -11.883 15.196 1.00 73.62 116 GLY A CA 1
ATOM 900 C C . GLY A 1 116 ? -9.852 -12.405 15.003 1.00 73.62 116 GLY A C 1
ATOM 901 O O . GLY A 1 116 ? -9.530 -13.488 15.490 1.00 73.62 116 GLY A O 1
ATOM 902 N N . LYS A 1 117 ? -8.981 -11.666 14.300 1.00 74.81 117 LYS A N 1
ATOM 903 C CA . LYS A 1 117 ? -7.574 -12.052 14.170 1.00 74.81 117 LYS A CA 1
ATOM 904 C C . LYS A 1 117 ? -6.842 -11.767 15.476 1.00 74.81 117 LYS A C 1
ATOM 906 O O . LYS A 1 117 ? -6.977 -10.693 16.062 1.00 74.81 117 LYS A O 1
ATOM 911 N N . THR A 1 118 ? -6.018 -12.717 15.908 1.00 73.19 118 THR A N 1
ATOM 912 C CA . THR A 1 118 ? -5.132 -12.494 17.049 1.00 73.19 118 THR A CA 1
ATOM 913 C C . THR A 1 118 ? -3.998 -11.550 16.659 1.00 73.19 118 THR A C 1
ATOM 915 O O . THR A 1 118 ? -3.558 -11.497 15.506 1.00 73.19 118 THR A O 1
ATOM 918 N N . VAL A 1 119 ? -3.484 -10.825 17.652 1.00 65.81 119 VAL A N 1
ATOM 919 C CA . VAL A 1 119 ? -2.325 -9.931 17.509 1.00 65.81 119 VAL A CA 1
ATOM 920 C C . VAL A 1 119 ? -1.119 -10.642 16.882 1.00 65.81 119 VAL A C 1
ATOM 922 O O . VAL A 1 119 ? -0.377 -10.061 16.095 1.00 65.81 119 VAL A O 1
ATOM 925 N N . GLU A 1 120 ? -0.932 -11.917 17.203 1.00 66.25 120 GLU A N 1
ATOM 926 C CA . GLU A 1 120 ? 0.145 -12.766 16.687 1.00 66.25 120 GLU A CA 1
ATOM 927 C C . GLU A 1 120 ? 0.048 -13.033 15.189 1.00 66.25 120 GLU A C 1
ATOM 929 O O . GLU A 1 120 ? 1.050 -12.974 14.478 1.00 66.25 120 GLU A O 1
ATOM 934 N N . ILE A 1 121 ? -1.161 -13.304 14.700 1.00 71.94 121 ILE A N 1
ATOM 935 C CA . ILE A 1 121 ? -1.397 -13.525 13.274 1.00 71.94 121 ILE A CA 1
ATOM 936 C C . ILE A 1 121 ? -1.195 -12.212 12.520 1.00 71.94 121 ILE A C 1
ATOM 938 O O . ILE A 1 121 ? -0.497 -12.191 11.512 1.00 71.94 121 ILE A O 1
ATOM 942 N N . PHE A 1 122 ? -1.724 -11.107 13.052 1.00 71.19 122 PHE A N 1
ATOM 943 C CA . PHE A 1 122 ? -1.545 -9.780 12.467 1.00 71.19 122 PHE A CA 1
ATOM 944 C C . PHE A 1 122 ? -0.067 -9.376 12.366 1.00 71.19 122 PHE A C 1
ATOM 946 O O . PHE A 1 122 ? 0.394 -8.941 11.313 1.00 71.19 122 PHE A O 1
ATOM 953 N N . THR A 1 123 ? 0.697 -9.549 13.446 1.00 69.56 123 THR A N 1
ATOM 954 C CA . THR A 1 123 ? 2.127 -9.204 13.466 1.00 69.56 123 THR A CA 1
ATOM 955 C C . THR A 1 123 ? 2.942 -10.076 12.513 1.00 69.56 123 THR A C 1
ATOM 957 O O . THR A 1 123 ? 3.818 -9.558 11.823 1.00 69.56 123 THR A O 1
ATOM 960 N N . ARG A 1 124 ? 2.616 -11.370 12.393 1.00 73.69 1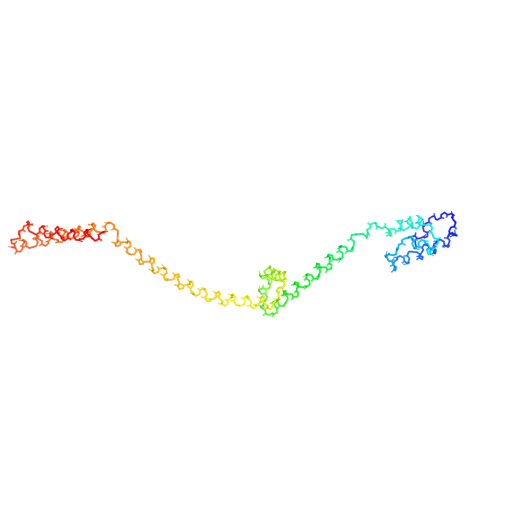24 ARG A N 1
ATOM 961 C CA . ARG A 1 124 ? 3.241 -12.265 11.408 1.00 73.69 124 ARG A CA 1
ATOM 962 C C . ARG A 1 124 ? 2.908 -11.865 9.968 1.00 73.69 124 ARG A C 1
ATOM 964 O O . ARG A 1 124 ? 3.818 -11.778 9.155 1.00 73.69 124 ARG A O 1
ATOM 971 N N . GLU A 1 125 ? 1.642 -11.578 9.662 1.00 72.19 125 GLU A N 1
ATOM 972 C CA . GLU A 1 125 ? 1.214 -11.109 8.333 1.00 72.19 125 GLU A CA 1
ATOM 973 C C . GLU A 1 125 ? 1.919 -9.802 7.943 1.00 72.19 125 GLU A C 1
ATOM 975 O O . GLU A 1 125 ? 2.388 -9.667 6.814 1.00 72.19 125 GLU A O 1
ATOM 980 N N . MET A 1 126 ? 2.047 -8.860 8.883 1.00 69.69 126 MET A N 1
ATOM 981 C CA . MET A 1 126 ? 2.781 -7.613 8.660 1.00 69.69 126 MET A CA 1
ATOM 982 C C . MET A 1 126 ? 4.262 -7.872 8.385 1.00 69.69 126 MET A C 1
ATOM 984 O O . MET A 1 126 ? 4.797 -7.314 7.431 1.00 69.69 126 MET A O 1
ATOM 988 N N . ALA A 1 127 ? 4.920 -8.740 9.159 1.00 70.88 127 ALA A N 1
ATOM 989 C CA . ALA A 1 127 ? 6.318 -9.099 8.922 1.00 70.88 127 ALA A CA 1
ATOM 990 C C . ALA A 1 127 ? 6.519 -9.699 7.519 1.00 70.88 127 ALA A C 1
ATOM 992 O O . ALA A 1 127 ? 7.360 -9.217 6.763 1.00 70.88 127 ALA A O 1
ATOM 993 N N . THR A 1 128 ? 5.678 -10.659 7.123 1.00 72.06 128 THR A N 1
ATOM 994 C CA . THR A 1 128 ? 5.721 -11.265 5.782 1.00 72.06 128 THR A CA 1
ATOM 995 C C . THR A 1 128 ? 5.451 -10.242 4.675 1.00 72.06 128 THR A C 1
ATOM 997 O O . THR A 1 128 ? 6.099 -10.265 3.630 1.00 72.06 128 THR A O 1
ATOM 1000 N N . TYR A 1 129 ? 4.524 -9.306 4.893 1.00 70.94 129 TYR A N 1
ATOM 1001 C CA . TYR A 1 129 ? 4.272 -8.213 3.956 1.00 70.94 129 TYR A CA 1
ATOM 1002 C C . TYR A 1 129 ? 5.490 -7.294 3.804 1.00 70.94 129 TYR A C 1
ATOM 1004 O O . TYR A 1 129 ? 5.833 -6.921 2.684 1.00 70.94 129 TYR A O 1
ATOM 1012 N N . TYR A 1 130 ? 6.166 -6.943 4.902 1.00 67.25 130 TYR A N 1
ATOM 1013 C CA . TYR A 1 130 ? 7.380 -6.127 4.856 1.00 67.25 130 TYR A CA 1
ATOM 1014 C C . TYR A 1 130 ? 8.532 -6.849 4.153 1.00 67.25 130 TYR A C 1
ATOM 1016 O O . TYR A 1 130 ? 9.189 -6.242 3.307 1.00 67.25 130 TYR A O 1
ATOM 1024 N N . GLU A 1 131 ? 8.737 -8.136 4.427 1.00 69.38 131 GLU A N 1
ATOM 1025 C CA . GLU A 1 131 ? 9.727 -8.966 3.729 1.00 69.38 131 GLU A CA 1
ATOM 1026 C C . GLU A 1 131 ? 9.452 -9.007 2.218 1.00 69.38 131 GLU A C 1
ATOM 1028 O O . GLU A 1 131 ? 10.343 -8.735 1.409 1.00 69.38 131 GLU A O 1
ATOM 1033 N N . GLY A 1 132 ? 8.195 -9.238 1.825 1.00 69.94 132 GLY A N 1
ATOM 1034 C CA . GLY A 1 132 ? 7.780 -9.213 0.422 1.00 69.94 132 GLY A CA 1
ATOM 1035 C C . GLY A 1 132 ?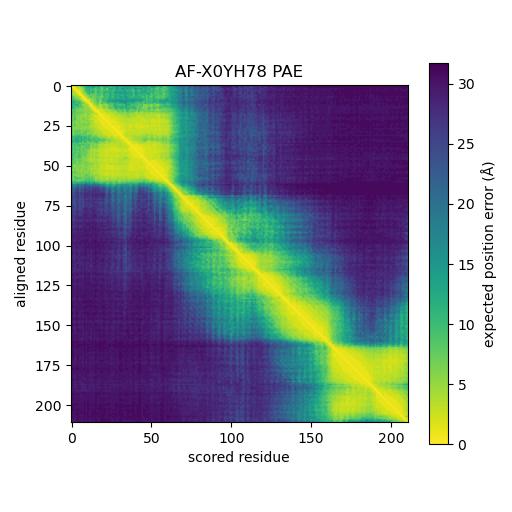 7.905 -7.828 -0.218 1.00 69.94 132 GLY A C 1
ATOM 1036 O O . GLY A 1 132 ? 8.291 -7.710 -1.379 1.00 69.94 132 GLY A O 1
ATOM 1037 N N . ARG A 1 133 ? 7.630 -6.755 0.530 1.00 72.19 133 ARG A N 1
ATOM 1038 C CA . ARG A 1 133 ? 7.747 -5.376 0.043 1.00 72.19 133 ARG A CA 1
ATOM 1039 C C . ARG A 1 133 ? 9.194 -5.000 -0.253 1.00 72.19 133 ARG A C 1
ATOM 1041 O O . ARG A 1 133 ? 9.431 -4.359 -1.270 1.00 72.19 133 ARG A O 1
ATOM 1048 N N . VAL A 1 134 ? 10.147 -5.391 0.591 1.00 69.31 134 VAL A N 1
ATOM 1049 C CA . VAL A 1 134 ? 11.575 -5.121 0.354 1.00 69.31 134 VAL A CA 1
ATOM 1050 C C . VAL A 1 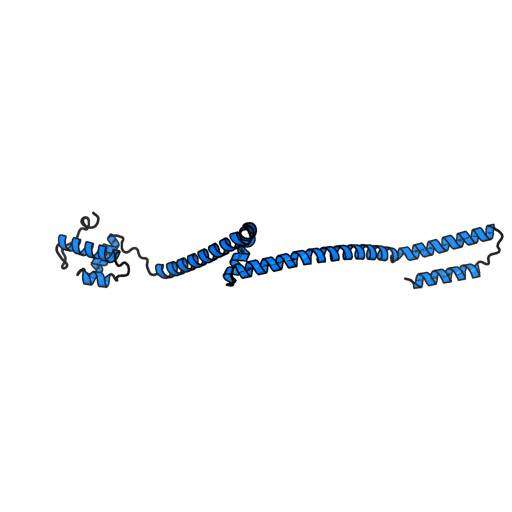134 ? 12.054 -5.834 -0.913 1.00 69.31 134 VAL A C 1
ATOM 1052 O O . VAL A 1 134 ? 12.695 -5.206 -1.754 1.00 69.31 134 VAL A O 1
ATOM 1055 N N . ALA A 1 135 ? 11.669 -7.101 -1.100 1.00 68.81 135 ALA A N 1
ATOM 1056 C CA . ALA A 1 135 ? 11.979 -7.850 -2.318 1.00 68.81 135 ALA A CA 1
ATOM 1057 C C . ALA A 1 135 ? 11.342 -7.215 -3.570 1.00 68.81 135 ALA A C 1
ATOM 1059 O O . ALA A 1 135 ? 12.009 -7.030 -4.588 1.00 68.81 135 ALA A O 1
ATOM 1060 N N . ASN A 1 136 ? 10.076 -6.801 -3.477 1.00 73.94 136 ASN A N 1
ATOM 1061 C CA . ASN A 1 136 ? 9.376 -6.143 -4.579 1.00 73.94 136 ASN A CA 1
ATOM 1062 C C . ASN A 1 136 ? 9.969 -4.771 -4.914 1.00 73.94 136 ASN A C 1
ATOM 1064 O O . ASN A 1 136 ? 10.038 -4.430 -6.087 1.00 73.94 136 ASN A O 1
ATOM 1068 N N . MET A 1 137 ? 10.426 -3.998 -3.922 1.00 75.69 137 MET A N 1
ATOM 1069 C CA . MET A 1 137 ? 11.070 -2.702 -4.159 1.00 75.69 137 MET A CA 1
ATOM 1070 C C . MET A 1 137 ? 12.376 -2.845 -4.949 1.00 75.69 137 MET A C 1
ATOM 1072 O O . MET A 1 137 ? 12.635 -2.038 -5.842 1.00 75.69 137 MET A O 1
ATOM 1076 N N . ALA A 1 138 ? 13.168 -3.882 -4.659 1.00 76.50 138 ALA A N 1
ATOM 1077 C CA . ALA A 1 138 ? 14.372 -4.191 -5.427 1.00 76.50 138 ALA A CA 1
ATOM 1078 C C . ALA A 1 138 ? 14.026 -4.559 -6.880 1.00 76.50 138 ALA A C 1
ATOM 1080 O O . ALA A 1 138 ? 14.570 -3.967 -7.809 1.00 76.50 138 ALA A O 1
ATOM 1081 N N . TYR A 1 139 ? 13.042 -5.440 -7.076 1.00 76.56 139 TYR A N 1
ATOM 1082 C CA . TYR A 1 139 ? 12.586 -5.836 -8.410 1.00 76.56 139 TYR A CA 1
ATOM 1083 C C . TYR A 1 139 ? 11.999 -4.666 -9.218 1.00 76.56 139 TYR A C 1
ATOM 1085 O O . TYR A 1 139 ? 12.271 -4.523 -10.409 1.00 76.56 139 TYR A O 1
ATOM 1093 N N . THR A 1 140 ? 11.229 -3.773 -8.584 1.00 79.00 140 THR A N 1
ATOM 1094 C CA . THR A 1 140 ? 10.715 -2.572 -9.260 1.00 79.00 140 THR A CA 1
ATOM 1095 C C . THR A 1 140 ? 11.830 -1.614 -9.653 1.00 79.00 140 THR A C 1
ATOM 1097 O O . THR A 1 140 ? 11.763 -1.041 -10.735 1.00 79.00 140 THR A O 1
ATOM 1100 N N . ALA A 1 141 ? 12.867 -1.468 -8.823 1.00 81.31 141 ALA A N 1
ATOM 1101 C CA . ALA A 1 141 ? 14.012 -0.629 -9.158 1.00 81.31 141 ALA A CA 1
ATOM 1102 C C . ALA A 1 141 ? 14.772 -1.188 -10.373 1.00 81.31 141 ALA A C 1
ATOM 1104 O O . ALA A 1 141 ? 15.106 -0.434 -11.286 1.00 81.31 141 ALA A O 1
ATOM 1105 N N . GLU A 1 142 ? 14.976 -2.507 -10.435 1.00 85.31 142 GLU A N 1
ATOM 1106 C CA . GLU A 1 142 ? 15.571 -3.178 -11.598 1.00 85.31 142 GLU A CA 1
ATOM 1107 C C . GLU A 1 142 ? 14.736 -2.949 -12.870 1.00 85.31 142 GLU A C 1
ATOM 1109 O O . GLU A 1 142 ? 15.257 -2.458 -13.876 1.00 85.31 142 GLU A O 1
ATOM 1114 N N . LEU A 1 143 ? 13.421 -3.179 -12.819 1.00 85.69 143 LEU A N 1
ATOM 1115 C CA . LEU A 1 143 ? 12.529 -2.950 -13.963 1.00 85.69 143 LEU A CA 1
ATOM 1116 C C . LEU A 1 143 ? 12.471 -1.485 -14.415 1.00 85.69 143 LEU A C 1
ATOM 1118 O O . LEU A 1 143 ? 12.305 -1.205 -15.606 1.00 85.69 143 LEU A O 1
ATOM 1122 N N . GLU A 1 144 ? 12.571 -0.532 -13.491 1.00 86.12 144 GLU A N 1
ATOM 1123 C CA . GLU A 1 144 ? 12.641 0.891 -13.823 1.00 86.12 144 GLU A CA 1
ATOM 1124 C C . GLU A 1 144 ? 13.944 1.231 -14.551 1.00 86.12 144 GLU A C 1
ATOM 1126 O O . GLU A 1 144 ? 13.913 1.985 -15.532 1.00 86.12 144 GLU A O 1
ATOM 1131 N N . THR A 1 145 ? 15.071 0.645 -14.132 1.00 89.00 145 THR A N 1
ATOM 1132 C CA . THR A 1 145 ? 16.353 0.818 -14.829 1.00 89.00 145 THR A CA 1
ATOM 1133 C C . THR A 1 145 ? 16.314 0.236 -16.240 1.00 89.00 145 THR A C 1
ATOM 1135 O O . THR A 1 145 ? 16.653 0.945 -17.191 1.00 89.00 145 THR A O 1
ATOM 1138 N N . GLU A 1 146 ? 15.793 -0.980 -16.409 1.00 87.25 146 GLU A N 1
ATOM 1139 C CA . GLU A 1 146 ? 15.656 -1.628 -17.718 1.00 87.25 146 GLU A CA 1
ATOM 1140 C C . GLU A 1 146 ? 14.718 -0.835 -18.645 1.00 87.25 146 GLU A C 1
ATOM 1142 O O . GLU A 1 146 ? 15.041 -0.554 -19.802 1.00 87.25 146 GLU A O 1
ATOM 1147 N N . ASN A 1 147 ? 13.583 -0.354 -18.127 1.00 87.44 147 ASN A N 1
ATOM 1148 C CA . ASN A 1 147 ? 12.676 0.503 -18.892 1.00 87.44 147 ASN A CA 1
ATOM 1149 C C . ASN A 1 147 ? 13.326 1.819 -19.330 1.00 87.44 147 ASN A C 1
ATOM 1151 O O . ASN A 1 147 ? 13.034 2.324 -20.419 1.00 87.44 147 ASN A O 1
ATOM 1155 N N . LEU A 1 148 ? 14.179 2.413 -18.494 1.00 89.56 148 LEU A N 1
ATOM 1156 C CA . LEU A 1 148 ? 14.895 3.634 -18.844 1.00 89.56 148 LEU A CA 1
ATOM 1157 C C . LEU A 1 148 ? 15.867 3.384 -20.006 1.00 89.56 148 LEU A C 1
ATOM 1159 O O . LEU A 1 148 ? 15.956 4.206 -20.923 1.00 89.56 148 LEU A O 1
ATOM 1163 N N . GLU A 1 149 ? 16.572 2.254 -19.992 1.00 87.38 149 GLU A N 1
ATOM 1164 C CA . GLU A 1 149 ? 17.472 1.841 -21.072 1.00 87.38 149 GLU A CA 1
ATOM 1165 C C . GLU A 1 149 ? 16.713 1.573 -22.370 1.00 87.38 149 GLU A C 1
ATOM 1167 O O . GLU A 1 149 ? 17.059 2.141 -23.412 1.00 87.38 149 GLU A O 1
ATOM 1172 N N . LEU A 1 150 ? 15.614 0.822 -22.307 1.00 86.56 150 LEU A N 1
ATOM 1173 C CA . LEU A 1 150 ? 14.756 0.558 -23.461 1.00 86.56 150 LEU A CA 1
ATOM 1174 C C . LEU A 1 150 ? 14.169 1.846 -24.045 1.00 86.56 150 LEU A C 1
ATOM 1176 O O . LEU A 1 150 ? 14.159 2.022 -25.264 1.00 86.56 150 LEU A O 1
ATOM 1180 N N . LYS A 1 151 ? 13.742 2.800 -23.210 1.00 86.06 151 LYS A N 1
ATOM 1181 C CA . LYS A 1 151 ? 13.274 4.117 -23.678 1.00 86.06 151 LYS A CA 1
ATOM 1182 C C . LYS A 1 151 ? 14.377 4.903 -24.378 1.00 86.06 151 LYS A C 1
ATOM 1184 O O . LYS A 1 151 ? 14.115 5.509 -25.420 1.00 86.06 151 LYS A O 1
ATOM 1189 N N . LYS A 1 152 ? 15.607 4.895 -23.851 1.00 84.62 152 LYS A N 1
ATOM 1190 C CA . LYS A 1 152 ? 16.759 5.533 -24.512 1.00 84.62 152 LYS A CA 1
ATOM 1191 C C . LYS A 1 152 ? 17.013 4.898 -25.875 1.00 84.62 152 LYS A C 1
ATOM 1193 O O . LYS A 1 152 ? 17.132 5.627 -26.861 1.00 84.62 152 LYS A O 1
ATOM 1198 N N . LEU A 1 153 ? 17.019 3.571 -25.943 1.00 79.25 153 LEU A N 1
ATOM 1199 C CA . LEU A 1 153 ? 17.270 2.813 -27.165 1.00 79.25 153 LEU A CA 1
ATOM 1200 C C . LEU A 1 153 ? 16.164 3.052 -28.202 1.00 79.25 153 LEU A C 1
ATOM 1202 O O . LEU A 1 153 ? 16.459 3.399 -29.343 1.00 79.25 153 LEU A O 1
ATOM 1206 N N . ASN A 1 154 ? 14.898 3.019 -27.787 1.00 78.44 154 ASN A N 1
ATOM 1207 C CA . ASN A 1 154 ? 13.761 3.336 -28.648 1.00 78.44 154 ASN A CA 1
ATOM 1208 C C . ASN A 1 154 ? 13.810 4.789 -29.148 1.00 78.44 154 ASN A C 1
ATOM 1210 O O . ASN A 1 154 ? 13.578 5.054 -30.321 1.00 78.44 154 ASN A O 1
ATOM 1214 N N . SER A 1 155 ? 14.199 5.749 -28.302 1.00 73.00 155 SER A N 1
ATOM 1215 C CA . SER A 1 155 ? 14.374 7.143 -28.733 1.00 73.00 155 SER A CA 1
ATOM 1216 C C . SER A 1 155 ? 15.517 7.319 -29.742 1.00 73.00 155 SER A C 1
ATOM 1218 O O . SER A 1 155 ? 15.430 8.164 -30.634 1.00 73.00 155 SER A O 1
ATOM 1220 N N . ALA A 1 156 ? 16.585 6.525 -29.622 1.00 73.44 156 ALA A N 1
ATOM 1221 C CA . ALA A 1 156 ? 17.699 6.520 -30.561 1.00 73.44 156 ALA A CA 1
ATOM 1222 C C . ALA A 1 156 ? 17.284 5.893 -31.899 1.00 73.44 156 ALA A C 1
ATOM 1224 O O . ALA A 1 156 ? 17.513 6.493 -32.947 1.00 73.44 156 ALA A O 1
ATOM 1225 N N . LEU A 1 157 ? 16.586 4.756 -31.866 1.00 70.38 157 LEU A N 1
ATOM 1226 C CA . LEU A 1 157 ? 16.024 4.114 -33.054 1.00 70.38 157 LEU A CA 1
ATOM 1227 C C . LEU A 1 157 ? 14.987 5.002 -33.744 1.00 70.38 157 LEU A C 1
ATOM 1229 O O . LEU A 1 157 ? 15.042 5.167 -34.955 1.00 70.38 157 LEU A O 1
ATOM 1233 N N . ALA A 1 158 ? 14.113 5.669 -32.991 1.00 65.44 158 ALA A N 1
ATOM 1234 C CA . ALA A 1 158 ? 13.141 6.609 -33.538 1.00 65.44 158 ALA A CA 1
ATOM 1235 C C . ALA A 1 158 ? 13.808 7.811 -34.221 1.00 65.44 158 ALA A C 1
ATOM 1237 O O . ALA A 1 158 ? 13.264 8.334 -35.188 1.00 65.44 158 ALA A O 1
ATOM 1238 N N . LYS A 1 159 ? 14.985 8.258 -33.751 1.00 64.38 159 LYS A N 1
ATOM 1239 C CA . LYS A 1 159 ? 15.794 9.284 -34.436 1.00 64.38 159 LYS A CA 1
ATOM 1240 C C . LYS A 1 159 ? 16.389 8.762 -35.744 1.00 64.38 159 LYS A C 1
ATOM 1242 O O . LYS A 1 159 ? 16.425 9.522 -36.707 1.00 64.38 159 LYS A O 1
ATOM 1247 N N . LEU A 1 160 ? 16.822 7.501 -35.768 1.00 61.72 160 LEU A N 1
ATOM 1248 C CA . LEU A 1 160 ? 17.350 6.838 -36.964 1.00 61.72 160 LEU A CA 1
ATOM 1249 C C . LEU A 1 160 ? 16.254 6.559 -38.004 1.00 61.72 160 LEU A C 1
ATOM 1251 O O . LEU A 1 160 ? 16.484 6.711 -39.196 1.00 61.72 160 LEU A O 1
ATOM 1255 N N . ALA A 1 161 ? 15.048 6.237 -37.543 1.00 59.59 161 ALA A N 1
ATOM 1256 C CA . ALA A 1 161 ? 13.870 5.975 -38.362 1.00 59.59 161 ALA A CA 1
ATOM 1257 C C . ALA A 1 161 ? 13.101 7.249 -38.766 1.00 59.59 161 ALA A C 1
ATOM 1259 O O . ALA A 1 161 ? 12.019 7.155 -39.344 1.00 59.59 161 ALA A O 1
ATOM 1260 N N . LYS A 1 162 ? 13.604 8.459 -38.459 1.00 62.28 162 LYS A N 1
ATOM 1261 C CA . LYS A 1 162 ? 12.916 9.689 -38.881 1.00 62.28 162 LYS A CA 1
ATOM 1262 C C . LYS A 1 162 ? 12.908 9.777 -40.414 1.00 62.28 162 LYS A C 1
ATOM 1264 O O . LYS A 1 162 ? 13.981 9.674 -41.009 1.00 62.28 162 LYS A O 1
ATOM 1269 N N . PRO A 1 163 ? 11.773 10.139 -41.043 1.00 62.66 163 PRO A N 1
ATOM 1270 C CA . PRO A 1 163 ? 11.670 10.317 -42.500 1.00 62.66 163 PRO A CA 1
ATOM 1271 C C . PRO A 1 163 ? 12.728 11.272 -43.087 1.00 62.66 163 PRO A C 1
ATOM 1273 O O . PRO A 1 163 ? 13.171 11.136 -44.223 1.00 62.66 163 PRO A O 1
ATOM 1276 N N . GLY A 1 164 ? 13.200 12.235 -42.287 1.00 66.69 164 GLY A N 1
ATOM 1277 C CA . GLY A 1 164 ? 14.261 13.159 -42.688 1.00 66.69 164 GLY A CA 1
ATOM 1278 C C . GLY A 1 164 ? 15.658 12.535 -42.786 1.00 66.69 164 GLY A C 1
ATOM 1279 O O . GLY A 1 164 ? 16.486 13.055 -43.526 1.00 66.69 164 GLY A O 1
ATOM 1280 N N . MET A 1 165 ? 15.950 11.434 -42.084 1.00 69.81 165 MET A N 1
ATOM 1281 C CA . MET A 1 165 ? 17.281 10.817 -42.108 1.00 69.81 165 MET A CA 1
ATOM 1282 C C . MET A 1 165 ? 17.557 10.119 -43.441 1.00 69.81 165 MET A C 1
ATOM 1284 O O . MET A 1 165 ? 18.638 10.301 -43.997 1.00 69.81 165 MET A O 1
ATOM 1288 N N . TYR A 1 166 ? 16.576 9.410 -44.004 1.00 72.19 166 TYR A N 1
ATOM 1289 C CA . TYR A 1 166 ? 16.691 8.835 -45.347 1.00 72.19 166 TYR A CA 1
ATOM 1290 C C . TYR A 1 166 ? 16.846 9.922 -46.414 1.00 72.19 166 TYR A C 1
ATOM 1292 O O . TYR A 1 166 ? 17.697 9.800 -47.295 1.00 72.19 166 TYR A O 1
ATOM 1300 N N . ALA A 1 167 ? 16.113 11.032 -46.296 1.00 72.62 167 ALA A N 1
ATOM 1301 C CA . ALA A 1 167 ? 16.271 12.185 -47.182 1.00 72.62 167 ALA A CA 1
ATOM 1302 C C . ALA A 1 167 ? 17.674 12.821 -47.081 1.00 72.62 167 ALA A C 1
ATOM 1304 O O . ALA A 1 167 ? 18.308 13.083 -48.105 1.00 72.62 167 ALA A O 1
ATOM 1305 N N . VAL A 1 168 ? 18.197 13.008 -45.863 1.00 77.94 168 VAL A N 1
ATOM 1306 C CA . VAL A 1 168 ? 19.556 13.527 -45.619 1.00 77.94 168 VAL A CA 1
ATOM 1307 C C . VAL A 1 168 ? 20.623 12.561 -46.142 1.00 77.94 168 VAL A C 1
ATOM 1309 O O . VAL A 1 168 ? 21.595 12.997 -46.758 1.00 77.94 168 VAL A O 1
ATOM 1312 N N . LEU A 1 169 ? 20.437 11.252 -45.963 1.00 80.06 169 LEU A N 1
ATOM 1313 C CA . LEU A 1 169 ? 21.350 10.227 -46.466 1.00 80.06 169 LEU A CA 1
ATOM 1314 C C . LEU A 1 169 ? 21.368 10.196 -48.001 1.00 80.06 169 LEU A C 1
ATOM 1316 O O . LEU A 1 169 ? 22.444 10.179 -48.600 1.00 80.06 169 LEU A O 1
ATOM 1320 N N . ARG A 1 170 ? 20.197 10.264 -48.651 1.00 79.25 170 ARG A N 1
ATOM 1321 C CA . ARG A 1 170 ? 20.089 10.381 -50.116 1.00 79.25 170 ARG A CA 1
ATOM 1322 C C . ARG A 1 170 ? 20.809 11.635 -50.619 1.00 79.25 170 ARG A C 1
ATOM 1324 O O . ARG A 1 170 ? 21.579 11.540 -51.572 1.00 79.25 170 ARG A O 1
ATOM 1331 N N . ALA A 1 171 ? 20.625 12.778 -49.956 1.00 79.44 171 ALA A N 1
ATOM 1332 C CA . ALA A 1 171 ? 21.305 14.025 -50.309 1.00 79.44 171 ALA A CA 1
ATOM 1333 C C . ALA A 1 171 ? 22.836 13.911 -50.183 1.00 79.44 171 ALA A C 1
ATOM 1335 O O . ALA A 1 171 ? 23.555 14.278 -51.112 1.00 79.44 171 ALA A O 1
ATOM 1336 N N . LYS A 1 172 ? 23.334 13.323 -49.087 1.00 84.19 172 LYS A N 1
ATOM 1337 C CA . LYS A 1 172 ? 24.767 13.082 -48.852 1.00 84.19 172 LYS A CA 1
ATOM 1338 C C . LYS A 1 172 ? 25.388 12.194 -49.934 1.00 84.19 172 LYS A C 1
ATOM 1340 O O . LYS A 1 172 ? 26.442 12.514 -50.468 1.00 84.19 172 LYS A O 1
ATOM 1345 N N . ILE A 1 173 ? 24.712 11.106 -50.305 1.00 86.38 173 ILE A N 1
ATOM 1346 C CA . ILE A 1 173 ? 25.187 10.167 -51.333 1.00 86.38 173 ILE A CA 1
ATOM 1347 C C . ILE A 1 173 ? 25.277 10.839 -52.707 1.00 86.38 173 ILE A C 1
ATOM 1349 O O . ILE A 1 173 ? 26.224 10.591 -53.456 1.00 86.38 173 ILE A O 1
ATOM 1353 N N . VAL A 1 174 ? 24.314 11.700 -53.047 1.00 85.88 174 VAL A N 1
ATOM 1354 C CA . VAL A 1 174 ? 24.353 12.492 -54.286 1.00 85.88 174 VAL A CA 1
ATOM 1355 C C . VAL A 1 174 ? 25.507 13.501 -54.252 1.00 85.88 174 VAL A C 1
ATOM 1357 O O . VAL A 1 174 ? 26.217 13.656 -55.250 1.00 85.88 174 VAL A O 1
ATOM 1360 N N . GLU A 1 175 ? 25.738 14.156 -53.113 1.00 86.62 175 GLU A N 1
ATOM 1361 C CA . GLU A 1 175 ? 26.848 15.096 -52.917 1.00 86.62 175 GLU A CA 1
ATOM 1362 C C . GLU A 1 175 ? 28.216 14.407 -53.067 1.00 86.62 175 GLU A C 1
ATOM 1364 O O . GLU A 1 175 ? 29.080 14.880 -53.807 1.00 86.62 175 GLU A O 1
ATOM 1369 N N . ASP A 1 176 ? 28.409 13.252 -52.431 1.00 89.12 176 ASP A N 1
ATOM 1370 C CA . ASP A 1 176 ? 29.664 12.501 -52.506 1.00 89.12 176 ASP A CA 1
ATOM 1371 C C . ASP A 1 176 ? 29.907 11.971 -53.925 1.00 89.12 176 ASP A C 1
ATOM 1373 O O . ASP A 1 176 ? 30.995 12.143 -54.481 1.00 89.12 176 ASP A O 1
ATOM 1377 N N . PHE A 1 177 ? 28.873 11.425 -54.576 1.00 90.69 177 PHE A N 1
ATOM 1378 C CA . PHE A 1 177 ? 28.967 10.969 -55.963 1.00 90.69 177 PHE A CA 1
ATOM 1379 C C . PHE A 1 177 ? 29.336 12.102 -56.929 1.00 90.69 177 PHE A C 1
ATOM 1381 O O . PHE A 1 177 ? 30.186 11.923 -57.804 1.00 90.69 177 PHE A O 1
ATOM 1388 N N . THR A 1 178 ? 28.710 13.274 -56.791 1.00 87.00 178 THR A N 1
ATOM 1389 C CA . THR A 1 178 ? 29.010 14.430 -57.649 1.00 87.00 178 THR A CA 1
ATOM 1390 C C . THR A 1 178 ? 30.428 14.939 -57.414 1.00 87.00 178 THR A C 1
ATOM 1392 O O . THR A 1 178 ? 31.155 15.187 -58.379 1.00 87.00 178 THR A O 1
ATOM 1395 N N . ARG A 1 179 ? 30.871 15.007 -56.157 1.00 90.88 179 ARG A N 1
ATOM 1396 C CA . ARG A 1 179 ? 32.239 15.381 -55.787 1.00 90.88 179 ARG A CA 1
ATOM 1397 C C . ARG A 1 179 ? 33.276 14.419 -56.363 1.00 90.88 179 ARG A C 1
ATOM 1399 O O . ARG A 1 179 ? 34.278 14.868 -56.925 1.00 90.88 179 ARG A O 1
ATOM 1406 N N . AS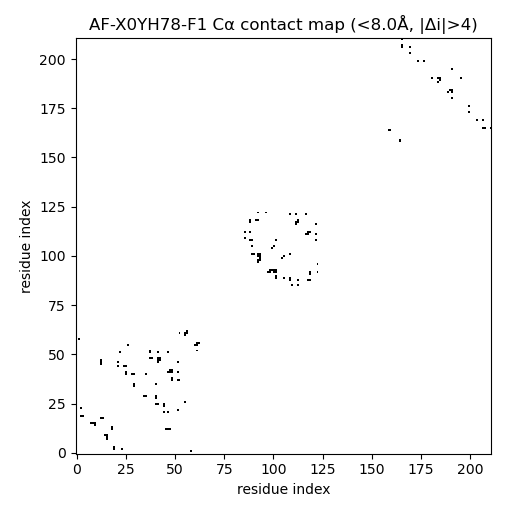P A 1 180 ? 33.037 13.118 -56.274 1.00 89.06 180 ASP A N 1
ATOM 1407 C CA . ASP A 1 180 ? 33.944 12.102 -56.808 1.00 89.06 180 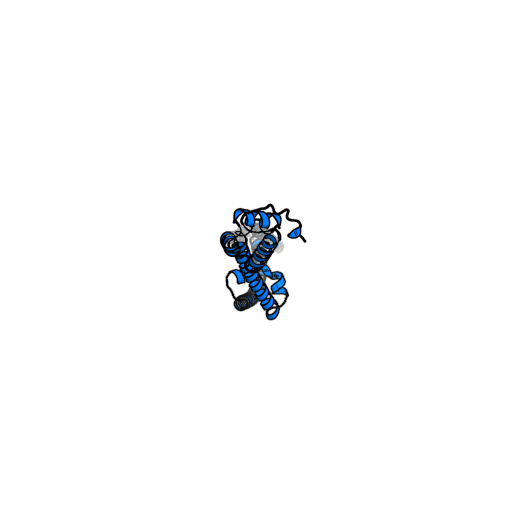ASP A CA 1
ATOM 1408 C C . ASP A 1 180 ? 33.973 12.100 -58.336 1.00 89.06 180 ASP A C 1
ATOM 1410 O O . ASP A 1 180 ? 35.045 11.980 -58.933 1.00 89.06 180 ASP A O 1
ATOM 1414 N N . LEU A 1 181 ? 32.832 12.332 -58.987 1.00 88.81 181 LEU A N 1
ATOM 1415 C CA . LEU A 1 181 ? 32.758 12.465 -60.439 1.00 88.81 181 LEU A CA 1
ATOM 1416 C C . LEU A 1 181 ? 33.523 13.699 -60.939 1.00 88.81 181 LEU A C 1
ATOM 1418 O O . LEU A 1 181 ? 34.252 13.611 -61.931 1.00 88.81 181 LEU A O 1
ATOM 1422 N N . VAL A 1 182 ? 33.408 14.831 -60.240 1.00 87.69 182 VAL A N 1
ATOM 1423 C CA . VAL A 1 182 ? 34.184 16.045 -60.533 1.00 87.69 182 VAL A CA 1
ATOM 1424 C C . VAL A 1 182 ? 35.674 15.785 -60.331 1.00 87.69 182 VAL A C 1
ATOM 1426 O O . VAL A 1 182 ? 36.461 16.052 -61.236 1.00 87.69 182 VAL A O 1
ATOM 1429 N N . ARG A 1 183 ? 36.082 15.190 -59.205 1.00 91.25 183 ARG A N 1
ATOM 1430 C CA . ARG A 1 183 ? 37.492 14.846 -58.944 1.00 91.25 183 ARG A CA 1
ATOM 1431 C C . ARG A 1 183 ? 38.063 13.895 -59.992 1.00 91.25 183 ARG A C 1
ATOM 1433 O O . ARG A 1 183 ? 39.178 14.111 -60.456 1.00 91.25 183 ARG A O 1
ATOM 1440 N N . ALA A 1 184 ? 37.315 12.867 -60.385 1.00 88.06 184 ALA A N 1
ATOM 1441 C CA . ALA A 1 184 ? 37.739 11.919 -61.409 1.00 88.06 184 ALA A CA 1
ATOM 1442 C C . ALA A 1 184 ? 37.963 12.616 -62.760 1.00 88.06 184 ALA A C 1
ATOM 1444 O O . ALA A 1 184 ? 38.974 12.374 -63.419 1.00 88.06 184 ALA A O 1
ATOM 1445 N N . ARG A 1 185 ? 37.074 13.540 -63.141 1.00 84.25 185 ARG A N 1
ATOM 1446 C CA . ARG A 1 185 ? 37.230 14.351 -64.359 1.00 84.25 185 ARG A CA 1
ATOM 1447 C C . ARG A 1 185 ? 38.402 15.316 -64.290 1.00 84.25 185 ARG A C 1
ATOM 1449 O O . ARG A 1 185 ? 39.145 15.412 -65.259 1.00 84.25 185 ARG A O 1
ATOM 1456 N N . MET A 1 186 ? 38.603 15.976 -63.150 1.00 89.56 186 MET A N 1
ATOM 1457 C CA . MET A 1 186 ? 39.759 16.849 -62.920 1.00 89.56 186 MET A CA 1
ATOM 1458 C C . MET A 1 186 ? 41.086 16.084 -63.013 1.00 89.56 186 MET A C 1
ATOM 1460 O O . MET A 1 186 ? 42.093 16.647 -63.422 1.00 89.56 186 MET A O 1
ATOM 1464 N N . ARG A 1 187 ? 41.084 14.783 -62.697 1.00 92.56 187 ARG A N 1
ATOM 1465 C CA . ARG A 1 187 ? 42.227 13.871 -62.879 1.00 92.56 187 ARG A CA 1
ATOM 1466 C C . ARG A 1 187 ? 42.335 13.282 -64.295 1.00 92.56 187 ARG A C 1
ATOM 1468 O O . ARG A 1 187 ? 43.138 12.383 -64.516 1.00 92.56 187 ARG A O 1
ATOM 1475 N N . GLY A 1 188 ? 41.528 13.748 -65.249 1.00 90.38 188 GLY A N 1
ATOM 1476 C CA . GLY A 1 188 ? 41.575 13.326 -66.652 1.00 90.38 188 GLY A CA 1
ATOM 1477 C C . GLY A 1 188 ? 40.765 12.070 -66.992 1.00 90.38 188 GLY A C 1
ATOM 1478 O O . GLY A 1 188 ? 40.779 11.631 -68.144 1.00 90.38 188 GLY A O 1
ATOM 1479 N N . ALA A 1 189 ? 40.019 11.487 -66.046 1.00 88.81 189 ALA A N 1
ATOM 1480 C CA . ALA A 1 189 ? 39.189 10.320 -66.332 1.00 88.81 189 ALA A CA 1
ATOM 1481 C C . ALA A 1 189 ? 37.953 10.703 -67.165 1.00 88.81 189 ALA A C 1
ATOM 1483 O O . ALA A 1 189 ? 37.131 11.537 -66.771 1.00 88.81 189 ALA A O 1
ATOM 1484 N N . ARG A 1 190 ? 37.761 10.038 -68.310 1.00 84.25 190 ARG A N 1
ATOM 1485 C CA . ARG A 1 190 ? 36.567 10.201 -69.157 1.00 84.25 190 ARG A CA 1
ATOM 1486 C C . ARG A 1 190 ? 35.410 9.339 -68.646 1.00 84.25 190 ARG A C 1
ATOM 1488 O O . ARG A 1 190 ? 35.115 8.275 -69.185 1.00 84.25 190 ARG A O 1
ATOM 1495 N N . VAL A 1 191 ? 34.740 9.809 -67.596 1.00 83.12 191 VAL A N 1
ATOM 1496 C CA . VAL A 1 191 ? 33.578 9.119 -67.010 1.00 83.12 191 VAL A CA 1
ATOM 1497 C C . VAL A 1 191 ? 32.321 9.347 -67.861 1.00 83.12 191 VAL A C 1
ATOM 1499 O O . VAL A 1 191 ? 31.880 10.488 -68.047 1.00 83.12 191 VAL A O 1
ATOM 1502 N N . LYS A 1 192 ? 31.711 8.255 -68.346 1.00 87.00 192 LYS A N 1
ATOM 1503 C CA . LYS A 1 192 ? 30.413 8.274 -69.041 1.00 87.00 192 LYS A CA 1
ATOM 1504 C C . LYS A 1 192 ? 29.287 8.535 -68.031 1.00 87.00 192 LYS A C 1
ATOM 1506 O O . LYS A 1 192 ? 29.049 7.717 -67.147 1.00 87.00 192 LYS A O 1
ATOM 1511 N N . ILE A 1 193 ? 28.575 9.653 -68.190 1.00 82.62 193 ILE A N 1
ATOM 1512 C CA . ILE A 1 193 ? 27.568 10.124 -67.218 1.00 82.62 193 ILE A CA 1
ATOM 1513 C C . ILE A 1 193 ? 26.372 9.170 -67.132 1.00 82.62 193 ILE A C 1
ATOM 1515 O O . ILE A 1 193 ? 25.978 8.787 -66.039 1.00 82.62 193 ILE A O 1
ATOM 1519 N N . GLY A 1 194 ? 25.820 8.741 -68.272 1.00 86.75 194 GLY A N 1
ATOM 1520 C CA . GLY A 1 194 ? 24.598 7.925 -68.305 1.00 86.75 194 GLY A CA 1
ATOM 1521 C C . GLY A 1 194 ? 24.681 6.621 -67.492 1.00 86.75 194 GLY A C 1
ATOM 1522 O O . GLY A 1 194 ? 23.797 6.360 -66.679 1.00 86.75 194 GLY A O 1
ATOM 1523 N N . PRO A 1 195 ? 25.724 5.784 -67.660 1.00 88.56 195 PRO A N 1
ATOM 1524 C CA . PRO A 1 195 ? 25.926 4.597 -66.824 1.00 88.56 195 PRO A CA 1
ATOM 1525 C C . PRO A 1 195 ? 26.156 4.921 -65.342 1.00 88.56 195 PRO A C 1
ATOM 1527 O O . PRO A 1 195 ? 25.596 4.248 -64.482 1.00 88.56 195 PRO A O 1
ATOM 1530 N N . ALA A 1 196 ? 26.925 5.971 -65.039 1.00 84.69 196 ALA A N 1
ATOM 1531 C CA . ALA A 1 196 ? 27.247 6.350 -63.666 1.00 84.69 196 ALA A CA 1
ATOM 1532 C C . ALA A 1 196 ? 26.011 6.847 -62.891 1.00 84.69 196 ALA A C 1
ATOM 1534 O O . ALA A 1 196 ? 25.792 6.445 -61.752 1.00 84.69 196 ALA A O 1
ATOM 1535 N N . VAL A 1 197 ? 25.155 7.647 -63.535 1.00 86.25 197 VAL A N 1
ATOM 1536 C CA . VAL A 1 197 ? 23.882 8.115 -62.960 1.00 86.25 197 VAL A CA 1
ATOM 1537 C C . VAL A 1 197 ? 22.893 6.960 -62.780 1.00 86.25 197 VAL A C 1
ATOM 1539 O O . VAL A 1 197 ? 22.208 6.896 -61.764 1.00 86.25 197 VAL A O 1
ATOM 1542 N N . ARG A 1 198 ? 22.850 5.992 -63.706 1.00 88.00 198 ARG A N 1
ATOM 1543 C CA . ARG A 1 198 ? 22.026 4.782 -63.531 1.00 88.00 198 ARG A CA 1
ATOM 1544 C C . ARG A 1 198 ? 22.468 3.946 -62.328 1.00 88.00 198 ARG A C 1
ATOM 1546 O O . ARG A 1 198 ? 21.616 3.501 -61.564 1.00 88.00 198 ARG A O 1
ATOM 1553 N N . ALA A 1 199 ? 23.774 3.785 -62.126 1.00 87.06 199 ALA A N 1
ATOM 1554 C CA . ALA A 1 199 ? 24.312 3.097 -60.954 1.00 87.06 199 ALA A CA 1
ATOM 1555 C C . ALA A 1 199 ? 24.003 3.845 -59.641 1.00 87.06 199 ALA A C 1
ATOM 1557 O O . ALA A 1 199 ? 23.687 3.211 -58.635 1.00 87.06 199 ALA A O 1
ATOM 1558 N N . LEU A 1 200 ? 24.045 5.183 -59.650 1.00 88.44 200 LEU A N 1
ATOM 1559 C CA . LEU A 1 200 ? 23.621 6.007 -58.515 1.00 88.44 200 LEU A CA 1
ATOM 1560 C C . LEU A 1 200 ? 22.131 5.811 -58.204 1.00 88.44 200 LEU A C 1
ATOM 1562 O O . LEU A 1 200 ? 21.782 5.542 -57.059 1.00 88.44 200 LEU A O 1
ATOM 1566 N N . ASN A 1 201 ? 21.263 5.880 -59.215 1.00 85.06 201 ASN A N 1
ATOM 1567 C CA . ASN A 1 201 ? 19.821 5.699 -59.035 1.00 85.06 201 ASN A CA 1
ATOM 1568 C C . ASN A 1 201 ? 19.486 4.318 -58.458 1.00 85.06 201 ASN A C 1
ATOM 1570 O O . ASN A 1 201 ? 18.668 4.226 -57.551 1.00 85.06 201 ASN A O 1
ATOM 1574 N N . GLN A 1 202 ? 20.165 3.254 -58.898 1.00 87.69 202 GLN A N 1
ATOM 1575 C CA . GLN A 1 202 ? 19.997 1.920 -58.309 1.00 87.69 202 GLN A CA 1
ATOM 1576 C C . GLN A 1 202 ? 20.411 1.862 -56.832 1.00 87.69 202 GLN A C 1
ATOM 1578 O O . GLN A 1 202 ? 19.762 1.179 -56.044 1.00 87.69 202 GLN A O 1
ATOM 1583 N N . LYS A 1 203 ? 21.467 2.582 -56.431 1.00 83.44 203 LYS A N 1
ATOM 1584 C CA . LYS A 1 203 ? 21.857 2.690 -55.015 1.00 83.44 203 LYS A CA 1
ATOM 1585 C C . LYS A 1 203 ? 20.826 3.464 -54.191 1.00 83.44 203 LYS A C 1
ATOM 1587 O O . LYS A 1 203 ? 20.543 3.067 -53.068 1.00 83.44 203 LYS A O 1
ATOM 1592 N N . LEU A 1 204 ? 20.260 4.538 -54.741 1.00 82.31 204 LEU A N 1
ATOM 1593 C CA . LEU A 1 204 ? 19.244 5.348 -54.060 1.00 82.31 204 LEU A CA 1
ATOM 1594 C C . LEU A 1 204 ? 17.910 4.602 -53.904 1.00 82.31 204 LEU A C 1
ATOM 1596 O O . LEU A 1 204 ? 17.287 4.720 -52.853 1.00 82.31 204 LEU A O 1
ATOM 1600 N N . ILE A 1 205 ? 17.506 3.807 -54.902 1.00 83.25 205 ILE A N 1
ATOM 1601 C CA . ILE A 1 205 ? 16.302 2.959 -54.842 1.00 83.25 205 ILE A CA 1
ATOM 1602 C C . ILE A 1 205 ? 16.426 1.926 -53.718 1.00 83.25 205 ILE A C 1
ATOM 1604 O O . ILE A 1 205 ? 15.543 1.858 -52.874 1.00 83.25 205 ILE A O 1
ATOM 1608 N N . LYS A 1 206 ? 17.560 1.220 -53.621 1.00 81.50 206 LYS A N 1
ATOM 1609 C CA . LYS A 1 206 ? 17.805 0.245 -52.540 1.00 81.50 206 LYS A CA 1
ATOM 1610 C C . LYS A 1 206 ? 17.723 0.846 -51.135 1.00 81.50 206 LYS A C 1
ATOM 1612 O O . LYS A 1 206 ? 17.356 0.154 -50.2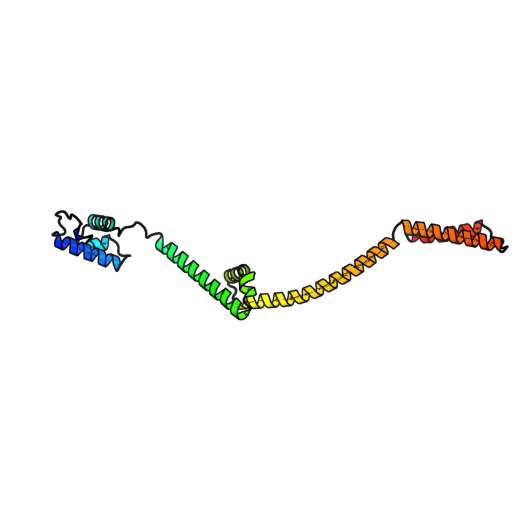01 1.00 81.50 206 LYS A O 1
ATOM 1617 N N . ILE A 1 207 ? 18.075 2.123 -50.980 1.00 74.31 207 ILE A N 1
ATOM 1618 C CA . ILE A 1 207 ? 17.955 2.841 -49.701 1.00 74.31 207 ILE A CA 1
ATOM 1619 C C . ILE A 1 207 ? 16.502 3.242 -49.428 1.00 74.31 207 ILE A C 1
ATOM 1621 O O . ILE A 1 207 ? 16.107 3.328 -48.273 1.00 74.31 207 ILE A O 1
ATOM 1625 N N . GLY A 1 208 ? 15.706 3.498 -50.469 1.00 68.06 208 GLY A N 1
ATOM 1626 C CA . GLY A 1 208 ? 14.269 3.741 -50.328 1.00 68.06 208 GLY A CA 1
ATOM 1627 C C . GLY A 1 208 ? 13.433 2.494 -50.084 1.00 68.06 208 GLY A C 1
ATOM 1628 O O . GLY A 1 208 ? 12.370 2.604 -49.502 1.00 68.06 208 GLY A O 1
ATOM 1629 N N . GLU A 1 209 ? 13.930 1.317 -50.451 1.00 73.56 209 GLU A N 1
ATOM 1630 C CA . GLU A 1 209 ? 13.329 0.027 -50.082 1.00 73.56 209 GLU A CA 1
ATOM 1631 C C . GLU A 1 209 ? 13.604 -0.365 -48.611 1.00 73.56 209 GLU A C 1
ATOM 1633 O O . GLU A 1 209 ? 13.093 -1.380 -48.148 1.00 73.56 209 GLU A O 1
ATOM 1638 N N . MET A 1 210 ? 14.425 0.411 -47.885 1.00 62.75 210 MET A N 1
ATOM 1639 C CA . MET A 1 210 ? 14.690 0.250 -46.444 1.00 62.75 210 MET A CA 1
ATOM 1640 C C . MET A 1 210 ? 13.822 1.166 -45.551 1.00 62.75 210 MET A C 1
ATOM 1642 O O . MET A 1 210 ? 13.930 1.073 -44.326 1.00 62.75 210 MET A O 1
ATOM 1646 N N . GLU A 1 211 ? 13.018 2.063 -46.144 1.00 56.53 211 GLU A N 1
ATOM 1647 C CA . GLU A 1 211 ? 11.926 2.802 -45.469 1.00 56.53 211 GLU A CA 1
ATOM 1648 C C . GLU A 1 211 ? 10.715 1.892 -45.234 1.00 56.53 211 GLU A C 1
ATOM 1650 O O . GLU A 1 211 ? 10.114 2.019 -44.143 1.00 56.53 211 GLU A O 1
#

Solvent-accessible surface area (backbone atoms only — not comparable to full-atom values): 12013 Å² total; per-residue (Å²): 113,78,73,75,69,51,88,74,72,91,53,95,72,49,54,77,68,56,42,50,52,39,51,49,51,50,50,52,49,41,69,78,36,73,87,58,54,64,66,56,51,17,61,76,58,57,40,61,50,72,56,48,51,51,50,34,42,75,70,59,69,61,59,94,77,79,85,62,53,64,62,49,50,51,52,50,51,49,52,49,50,52,51,48,54,51,50,52,43,42,51,53,38,29,75,75,70,35,59,64,55,38,68,78,38,39,70,59,52,53,50,40,48,75,70,71,47,51,62,68,57,52,53,50,52,49,51,53,49,51,55,51,46,55,55,47,52,53,52,50,51,53,53,52,52,52,49,52,51,51,51,52,50,50,54,52,50,51,59,65,67,32,78,62,44,59,53,52,49,52,51,48,52,52,51,52,51,51,51,52,54,50,52,40,42,76,72,68,46,89,75,63,58,70,65,53,50,51,54,48,50,56,55,51,49,61,58,58,76,71,111

Foldseek 3Di:
DVLVPDPDDDDDLDDSVLVSVLLVVLVVVCVVPVPDDLVVSCVVSVHPSVRSVVVCVVVVVPPPDDPVPPVVVVVVVVVVVLVVLLVVLLVVCCVPPNDCCSVVVSVVSSVCVVVVHGSVVVVVVVVVVVVVVVVVVVVVVVVVVVVVVVVVVVVVVVVCPPPVNLVVVLVVLVVVLVVVVVVCVVVVHPDDPPVSVVVSVVVSVVSVVVD

Sequence (211 aa):
EKLEALNLKKSEWGTKATKIEKLRGAIEYHKEHPDANIKDIASQFGIPQSTLSLYFKKMGIIRGQEKISEAEKVIEKAAKGEAILLAEGLSNIMVRSGSIIATEFSPLVQYAIKQGKTVEIFTREMATYYEGRVANMAYTAELETENLELKKLNSALAKLAKPGMYAVLRAKIVEDFTRDLVRARMRGARVKIGPAVRALNQKLIKIGEME